Protein AF-A0A9Q1JM29-F1 (afdb_monomer)

Sequence (209 aa):
MKNRPAYMLDADWKYLVNLWSSPEFQREKYGRECSRLDLMLKSCTTTSDNPVNAKNLANNMHAKAAMEKLKNEREQGLNDKTDEQIFQEVLGKDRHGYLRAYGKGKSITDYFRVKPSHLDLAQHVMEIKKRANESIVKAKKDVEEARKEAEQAKFEAEQAKKEVEE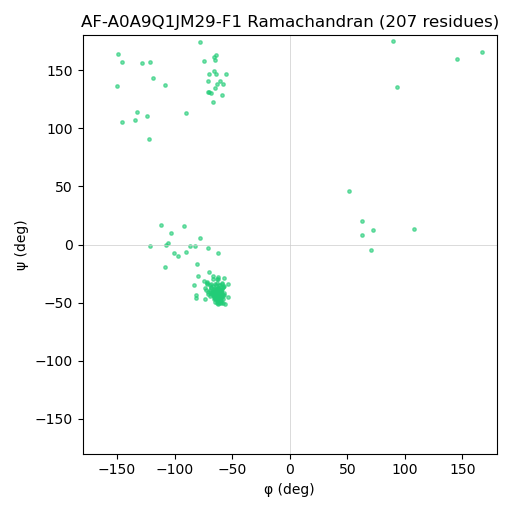ARKEAEITRQEVDAKIKANNKMWEKKMKNMLAEFLRSSTHGDL

Solvent-accessible surface area (backbone atoms only — not comparable to full-atom values): 11933 Å² total; per-residue (Å²): 125,87,90,66,60,90,92,54,56,70,66,46,51,53,50,50,52,41,58,75,72,30,64,66,54,23,30,72,76,67,76,38,72,69,49,77,65,51,53,59,52,52,77,28,31,44,88,83,67,47,64,76,39,62,69,61,41,52,54,48,51,54,42,49,56,54,42,51,49,55,52,51,35,34,77,71,67,76,41,87,73,50,73,68,54,44,48,31,70,66,40,32,62,76,37,42,87,51,103,60,43,52,49,90,71,87,34,64,31,75,73,70,71,67,77,80,33,75,63,56,50,50,50,52,51,52,52,51,52,50,53,51,50,53,51,50,53,50,52,52,50,55,52,54,51,53,49,51,53,53,52,50,53,50,53,52,53,52,50,52,51,52,53,52,52,50,53,49,53,53,52,50,52,54,48,53,54,51,53,50,51,50,53,53,49,52,54,50,49,53,52,51,52,54,49,52,52,53,50,53,56,54,58,64,67,73,72,77,131

Radius of gyration: 49.11 Å; Cα contacts (8 Å, |Δi|>4): 100; chains: 1; bounding box: 93×31×147 Å

Organism: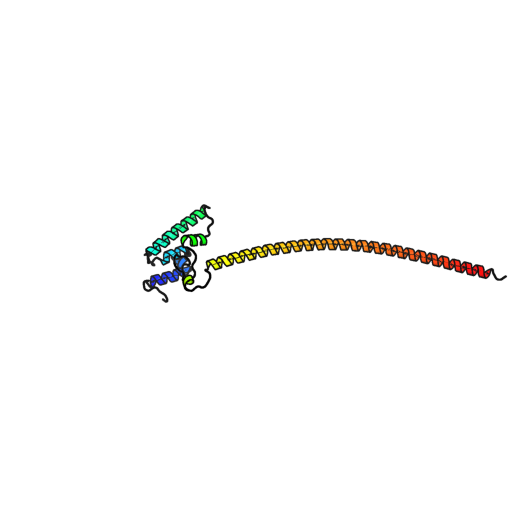 NCBI:txid171969

Mean predicted aligned error: 16.25 Å

Foldseek 3Di:
DPPDDPPDDPQQVVLLCCLLPPQVSCCVVPVGNADLLSNQLSNQAGPVRHGPDPVSNVLSVVLVVQLVVVVVCVVVVVDPDDSVRSQCVSQNDFAPDDPRRGHDDQHVCNVVVDDDGPVSVVVVVVVVVVVVVVVVVVVVVVVVVVVVVVVVVVVVVVVVVVVVVVVVVVVVVVVVVVVVVVVVVVVVVVVVVVVVVVVVVVVVVVPDD

pLDDT: mean 81.46, std 13.19, range [39.12, 95.12]

Secondary structure (DSSP, 8-state):
-TT--TTS-HHHHHHHHHHHH-HHHHHHHHSSPPPHHHHHHHTTB-TTS-BSSHHHHHHHHHHHHHHHHHHHHHHTTS----HHHHHHHHH-SB-TTSSS-B-SS--HHHHH-----HHHHHHHHHHHHHHHHHHHHHHHHHHHHHHHHHHHHHHHHHHHHHHHHHHHHHHHHHHHHHHHHHHHHHHHHHHHHHHHHHHHHHHHTTS--

Structure (mmCIF, N/CA/C/O backbone):
data_AF-A0A9Q1JM29-F1
#
_entry.id   AF-A0A9Q1JM29-F1
#
loop_
_atom_site.group_PDB
_atom_site.id
_atom_site.type_symbol
_atom_site.label_atom_id
_atom_site.label_alt_id
_atom_site.label_comp_id
_atom_site.label_asym_id
_atom_site.label_entity_id
_atom_site.label_seq_id
_atom_site.pdbx_PDB_ins_code
_atom_site.Cartn_x
_atom_site.Cartn_y
_atom_site.Cartn_z
_atom_site.occupancy
_atom_site.B_iso_or_equiv
_atom_site.auth_seq_id
_atom_site.auth_comp_id
_atom_site.auth_asym_id
_atom_site.auth_atom_id
_atom_site.pdbx_PDB_model_num
ATOM 1 N N . MET A 1 1 ? 6.625 -13.343 -41.410 1.00 57.88 1 MET A N 1
ATOM 2 C CA . MET A 1 1 ? 6.187 -12.926 -40.054 1.00 57.88 1 MET A CA 1
ATOM 3 C C . MET A 1 1 ? 5.171 -11.794 -40.165 1.00 57.88 1 MET A C 1
ATOM 5 O O . MET A 1 1 ? 5.327 -10.968 -41.056 1.00 57.88 1 MET A O 1
ATOM 9 N N . LYS A 1 2 ? 4.134 -11.748 -39.315 1.00 62.50 2 LYS A N 1
ATOM 10 C CA . LYS A 1 2 ? 3.170 -10.626 -39.304 1.00 62.50 2 LYS A CA 1
ATOM 11 C C . LYS A 1 2 ? 3.852 -9.353 -38.765 1.00 62.50 2 LYS A C 1
ATOM 13 O O . LYS A 1 2 ? 4.723 -9.458 -37.906 1.00 62.50 2 LYS A O 1
ATOM 18 N N . ASN A 1 3 ? 3.464 -8.177 -39.268 1.00 74.62 3 ASN A N 1
ATOM 19 C CA . ASN A 1 3 ? 3.911 -6.845 -38.813 1.00 74.62 3 ASN A CA 1
ATOM 20 C C . ASN A 1 3 ? 5.416 -6.521 -38.957 1.00 74.62 3 ASN A C 1
ATOM 22 O O . ASN A 1 3 ? 5.909 -5.611 -38.294 1.00 74.62 3 ASN A O 1
ATOM 26 N N . ARG A 1 4 ? 6.153 -7.227 -39.826 1.00 79.88 4 ARG A N 1
ATOM 27 C CA . ARG A 1 4 ? 7.554 -6.894 -40.136 1.00 79.88 4 ARG A CA 1
ATOM 28 C C . ARG A 1 4 ? 7.632 -5.601 -40.967 1.00 79.88 4 ARG A C 1
ATOM 30 O O . ARG A 1 4 ? 6.959 -5.531 -41.997 1.00 79.88 4 ARG A O 1
ATOM 37 N N . PRO A 1 5 ? 8.483 -4.620 -40.611 1.00 75.56 5 PRO A N 1
ATOM 38 C CA . PRO A 1 5 ? 8.738 -3.459 -41.463 1.00 75.56 5 PRO A CA 1
ATOM 39 C C . PRO A 1 5 ? 9.326 -3.851 -42.829 1.00 75.56 5 PRO A C 1
ATOM 41 O O . PRO A 1 5 ? 10.186 -4.725 -42.912 1.00 75.56 5 PRO A O 1
ATOM 44 N N . ALA A 1 6 ? 8.898 -3.182 -43.905 1.00 76.25 6 ALA A N 1
ATOM 45 C CA . ALA A 1 6 ? 9.301 -3.526 -45.276 1.00 76.25 6 ALA A CA 1
ATOM 46 C C . ALA A 1 6 ? 10.813 -3.377 -45.539 1.00 76.25 6 ALA A C 1
ATOM 48 O O . ALA A 1 6 ? 11.370 -4.113 -46.346 1.00 76.25 6 ALA A O 1
ATOM 49 N N . TYR A 1 7 ? 11.475 -2.456 -44.837 1.00 76.50 7 TYR A N 1
ATOM 50 C CA . TYR A 1 7 ? 12.905 -2.156 -44.978 1.00 76.50 7 TYR A CA 1
ATOM 51 C C . TYR A 1 7 ? 13.823 -3.048 -44.123 1.00 76.50 7 TYR A C 1
ATOM 53 O O . TYR A 1 7 ? 15.035 -2.858 -44.137 1.00 76.50 7 TYR A O 1
ATOM 61 N N . MET A 1 8 ? 13.270 -3.977 -43.336 1.00 75.88 8 MET A N 1
ATOM 62 C CA . MET A 1 8 ? 14.035 -4.808 -42.404 1.00 75.88 8 MET A CA 1
ATOM 63 C C . MET A 1 8 ? 14.120 -6.255 -42.895 1.00 75.88 8 MET A C 1
ATOM 65 O O . MET A 1 8 ? 13.122 -6.835 -43.335 1.00 75.88 8 MET A O 1
ATOM 69 N N . LEU A 1 9 ? 15.311 -6.850 -42.784 1.00 83.81 9 LEU A N 1
ATOM 70 C CA . LEU A 1 9 ? 15.534 -8.253 -43.125 1.00 83.81 9 LEU A CA 1
ATOM 71 C C . LEU A 1 9 ? 14.758 -9.174 -42.174 1.00 83.81 9 LEU A C 1
ATOM 73 O O . LEU A 1 9 ? 14.552 -8.864 -41.000 1.00 83.81 9 LEU A O 1
ATOM 77 N N . ASP A 1 10 ? 14.341 -10.340 -42.672 1.00 84.88 10 ASP A N 1
ATOM 78 C CA . ASP A 1 10 ? 13.581 -11.307 -41.866 1.00 84.88 10 ASP A CA 1
ATOM 79 C C . ASP A 1 10 ? 14.385 -11.820 -40.663 1.00 84.88 10 ASP A C 1
ATOM 81 O O . ASP A 1 10 ? 13.840 -11.972 -39.572 1.00 84.88 10 ASP A O 1
ATOM 85 N N . ALA A 1 11 ? 15.693 -12.019 -40.852 1.00 85.12 11 ALA A N 1
ATOM 86 C CA . ALA A 1 11 ? 16.610 -12.452 -39.804 1.00 85.12 11 ALA A CA 1
ATOM 87 C C . ALA A 1 11 ? 16.745 -11.405 -38.685 1.00 85.12 11 ALA A C 1
ATOM 89 O O . ALA A 1 11 ? 16.623 -11.757 -37.512 1.00 85.12 11 ALA A O 1
ATOM 90 N N . ASP A 1 12 ? 16.911 -10.126 -39.042 1.00 82.38 12 ASP A N 1
ATOM 91 C CA . ASP A 1 12 ? 16.966 -9.017 -38.081 1.00 82.38 12 ASP A CA 1
ATOM 92 C C . ASP A 1 12 ? 15.650 -8.884 -37.311 1.00 82.38 12 ASP A C 1
ATOM 94 O O . ASP A 1 12 ? 15.640 -8.744 -36.088 1.00 82.38 12 ASP A O 1
ATOM 98 N N . TRP A 1 13 ? 14.517 -8.991 -38.008 1.00 83.06 13 TRP A N 1
ATOM 99 C CA . TRP A 1 13 ? 13.210 -8.919 -37.365 1.00 83.06 13 TRP A CA 1
ATOM 100 C C . TRP A 1 13 ? 12.971 -10.087 -36.404 1.00 83.06 13 TRP A C 1
ATOM 102 O O . TRP A 1 13 ? 12.538 -9.875 -35.272 1.00 83.06 13 TRP A O 1
ATOM 112 N N . LYS A 1 14 ? 13.307 -11.315 -36.815 1.00 86.56 14 LYS A N 1
ATOM 113 C CA . LYS A 1 14 ? 13.231 -12.509 -35.961 1.00 86.56 14 LYS A CA 1
ATOM 114 C C . LYS A 1 14 ? 14.124 -12.375 -34.730 1.00 86.56 14 LYS A C 1
ATOM 116 O O . LYS A 1 14 ? 13.698 -12.725 -33.631 1.00 86.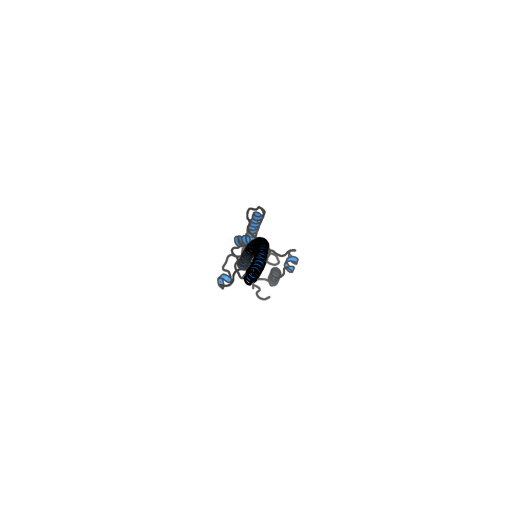56 14 LYS A O 1
ATOM 121 N N . TYR A 1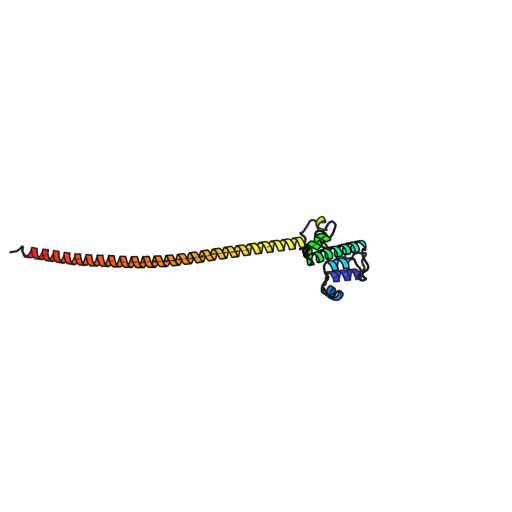 15 ? 15.332 -11.843 -34.908 1.00 86.44 15 TYR A N 1
ATOM 122 C CA . TYR A 1 15 ? 16.253 -11.572 -33.812 1.00 86.44 15 TYR A CA 1
ATOM 123 C C . TYR A 1 15 ? 15.648 -10.597 -32.799 1.00 86.44 15 TYR A C 1
ATOM 125 O O . TYR A 1 15 ? 15.637 -10.894 -31.608 1.00 86.44 15 TYR A O 1
ATOM 133 N N . LEU A 1 16 ? 15.094 -9.469 -33.257 1.00 83.12 16 LEU A N 1
ATOM 134 C CA . LEU A 1 16 ? 14.486 -8.471 -32.374 1.00 83.12 16 LEU A CA 1
ATOM 135 C C . LEU A 1 16 ? 13.254 -9.007 -31.642 1.00 83.12 16 LEU A C 1
ATOM 137 O O . LEU A 1 16 ? 13.112 -8.773 -30.445 1.00 83.12 16 LEU A O 1
ATOM 141 N N . VAL A 1 17 ? 12.395 -9.766 -32.325 1.00 82.81 17 VAL A N 1
ATOM 142 C CA . VAL A 1 17 ? 11.225 -10.395 -31.693 1.00 82.81 17 VAL A CA 1
ATOM 143 C C . VAL A 1 17 ? 11.655 -11.351 -30.579 1.00 82.81 17 VAL A C 1
ATOM 145 O O . VAL A 1 17 ? 11.104 -11.279 -29.479 1.00 82.81 17 VAL A O 1
ATOM 148 N N . ASN A 1 18 ? 12.664 -12.191 -30.824 1.00 86.12 18 ASN A N 1
ATOM 149 C CA . ASN A 1 18 ? 13.207 -13.089 -29.804 1.00 86.12 18 ASN A CA 1
ATOM 150 C C . ASN A 1 18 ? 13.849 -12.309 -28.651 1.00 86.12 18 ASN A C 1
ATOM 152 O O . ASN A 1 18 ? 13.595 -12.616 -27.489 1.00 86.12 18 ASN A O 1
ATOM 156 N N . LEU A 1 19 ? 14.617 -11.263 -28.971 1.00 84.44 19 LEU A N 1
ATOM 157 C CA . LEU A 1 19 ? 15.255 -10.391 -27.991 1.00 84.44 19 LEU A CA 1
ATOM 158 C C . LEU A 1 19 ? 14.236 -9.715 -27.067 1.00 84.44 19 LEU A C 1
ATOM 160 O O . LEU A 1 19 ? 14.484 -9.600 -25.873 1.00 84.44 19 LEU A O 1
ATOM 164 N N . TRP A 1 20 ? 13.095 -9.272 -27.594 1.00 81.69 20 TRP A N 1
ATOM 165 C CA . TRP A 1 20 ? 12.056 -8.611 -26.801 1.00 81.69 20 TRP A CA 1
ATOM 166 C C . TRP A 1 20 ? 11.164 -9.576 -26.019 1.00 81.69 20 TRP A C 1
ATOM 168 O O . TRP A 1 20 ? 10.607 -9.173 -25.003 1.00 81.69 20 TRP A O 1
ATOM 178 N N . SER A 1 21 ? 11.006 -10.814 -26.493 1.00 81.75 21 SER A N 1
ATOM 179 C CA . SER A 1 21 ? 9.966 -11.724 -25.987 1.00 81.75 21 SER A CA 1
ATOM 180 C C . SER A 1 21 ? 10.497 -12.874 -25.132 1.00 81.75 21 SER A C 1
ATOM 182 O O . SER A 1 21 ? 9.712 -13.471 -24.404 1.00 81.75 21 SER A O 1
ATOM 184 N N . SER A 1 22 ? 11.790 -13.210 -25.214 1.00 86.00 22 SER A N 1
ATOM 185 C CA . SER A 1 22 ? 12.369 -14.351 -24.495 1.00 86.00 22 SER A CA 1
ATOM 186 C C . SER A 1 22 ? 13.544 -13.930 -23.606 1.00 86.00 22 SER A C 1
ATOM 188 O O . SER A 1 22 ? 14.628 -13.616 -24.110 1.00 86.00 22 SER A O 1
ATOM 190 N N . PRO A 1 23 ? 13.369 -13.976 -22.274 1.00 84.31 23 PRO A N 1
ATOM 191 C CA . PRO A 1 23 ? 14.467 -13.846 -21.320 1.00 84.31 23 PRO A CA 1
ATOM 192 C C . PRO A 1 23 ? 15.550 -14.921 -21.504 1.00 84.31 23 PRO A C 1
ATOM 194 O O . PRO A 1 23 ? 16.733 -14.651 -21.315 1.00 84.31 23 PRO A O 1
ATOM 197 N N . GLU A 1 24 ? 15.178 -16.134 -21.920 1.00 88.06 24 GLU A N 1
ATOM 198 C CA . GLU A 1 24 ? 16.109 -17.237 -22.201 1.00 88.06 24 GLU A CA 1
ATOM 199 C C . GLU A 1 24 ? 17.048 -16.867 -23.345 1.00 88.06 24 GLU A C 1
ATOM 201 O O . GLU A 1 24 ? 18.259 -17.025 -23.220 1.00 88.06 24 GLU A O 1
ATOM 206 N N . PHE A 1 25 ? 16.498 -16.303 -24.423 1.00 86.69 25 PHE A N 1
ATOM 207 C CA . PHE A 1 25 ? 17.279 -15.827 -25.560 1.00 86.69 25 PHE A CA 1
ATOM 208 C C . PHE A 1 25 ? 18.237 -14.697 -25.160 1.00 86.69 25 PHE A C 1
ATOM 210 O O . PHE A 1 25 ? 19.384 -14.668 -25.605 1.00 86.69 25 PHE A O 1
ATOM 217 N N . GLN A 1 26 ? 17.803 -13.782 -24.287 1.00 87.06 26 GLN A N 1
ATOM 218 C CA . GLN A 1 26 ? 18.677 -12.734 -23.751 1.00 87.06 26 GLN A CA 1
ATOM 219 C C . GLN A 1 26 ? 19.839 -13.331 -22.946 1.00 87.06 26 GLN A C 1
ATOM 221 O O . GLN A 1 26 ? 20.994 -12.981 -23.189 1.00 87.06 26 GLN A O 1
ATOM 226 N N . ARG A 1 27 ? 19.551 -14.276 -22.041 1.00 88.62 27 ARG A N 1
ATOM 227 C CA . ARG A 1 27 ? 20.571 -14.956 -21.229 1.00 88.62 27 ARG A CA 1
ATOM 228 C C . ARG A 1 27 ? 21.535 -15.779 -22.084 1.00 88.62 27 ARG A C 1
ATOM 230 O O . ARG A 1 27 ? 22.729 -15.743 -21.821 1.00 88.62 27 ARG A O 1
ATOM 237 N N . GLU A 1 28 ? 21.056 -16.449 -23.131 1.00 89.88 28 GLU A N 1
ATOM 238 C CA . GLU A 1 28 ? 21.905 -17.191 -24.074 1.00 89.88 28 GLU A CA 1
ATOM 239 C C . GLU A 1 28 ? 22.887 -16.265 -24.808 1.00 89.88 28 GLU A C 1
ATOM 241 O O . GLU A 1 28 ? 24.062 -16.595 -24.957 1.00 89.88 28 GLU A O 1
ATOM 246 N N . LYS A 1 29 ? 22.423 -15.096 -25.270 1.00 84.88 29 LYS A N 1
ATOM 247 C CA . LYS A 1 29 ? 23.247 -14.177 -26.070 1.00 84.88 29 LYS A CA 1
ATOM 248 C C . LYS A 1 29 ? 24.153 -13.271 -25.248 1.00 84.88 29 LYS A C 1
ATOM 250 O O . LYS A 1 29 ? 25.245 -12.949 -25.705 1.00 84.88 29 LYS A O 1
ATOM 255 N N . TYR A 1 30 ? 23.705 -12.841 -24.072 1.00 83.50 30 TYR A N 1
ATOM 256 C CA . TYR A 1 30 ? 24.375 -11.803 -23.284 1.00 83.50 30 TYR A CA 1
ATOM 257 C C . TYR A 1 30 ? 24.790 -12.265 -21.883 1.00 83.50 30 TYR A C 1
ATOM 259 O O . TYR A 1 30 ? 25.341 -11.470 -21.125 1.00 83.50 30 TYR A O 1
ATOM 267 N N . GLY A 1 31 ? 24.496 -13.510 -21.498 1.00 85.81 31 GLY A N 1
ATOM 268 C CA . GLY A 1 31 ? 24.777 -14.048 -20.160 1.00 85.81 31 GLY A CA 1
ATOM 269 C C . GLY A 1 31 ? 23.894 -13.474 -19.045 1.00 85.81 31 GLY A C 1
ATOM 270 O O . GLY A 1 31 ? 23.978 -13.914 -17.903 1.00 85.81 31 GLY A O 1
ATOM 271 N N . ARG A 1 32 ? 23.036 -12.499 -19.360 1.00 88.00 32 ARG A N 1
ATOM 272 C CA . ARG A 1 32 ? 22.106 -11.842 -18.437 1.00 88.00 32 ARG A CA 1
ATOM 273 C C . ARG A 1 32 ? 20.853 -11.389 -19.171 1.00 88.00 32 ARG A C 1
ATOM 275 O O . ARG A 1 32 ? 20.856 -11.262 -20.394 1.00 88.00 32 ARG A O 1
ATOM 282 N N . GLU A 1 33 ? 19.807 -11.084 -18.416 1.00 83.00 33 GLU A N 1
ATOM 283 C CA . GLU A 1 33 ? 18.656 -10.372 -18.965 1.00 83.00 33 GLU A CA 1
ATOM 284 C C . GLU A 1 33 ? 19.066 -8.960 -19.389 1.00 83.00 33 GLU A C 1
ATOM 286 O O . GLU A 1 33 ? 19.804 -8.257 -18.689 1.00 83.00 33 GLU A O 1
ATOM 291 N N . CYS A 1 34 ? 18.622 -8.559 -20.577 1.00 80.44 34 CYS A N 1
ATOM 292 C CA . CYS A 1 34 ? 18.928 -7.249 -21.122 1.00 80.44 34 CYS A CA 1
ATOM 293 C C . CYS A 1 34 ? 18.178 -6.184 -20.327 1.00 80.44 34 CYS A C 1
ATOM 295 O O . CYS A 1 34 ? 16.960 -6.254 -20.156 1.00 80.44 34 CYS A O 1
ATOM 297 N N . SER A 1 35 ? 18.890 -5.141 -19.904 1.00 79.25 35 SER A N 1
ATOM 298 C CA . SER A 1 35 ? 18.227 -3.980 -19.325 1.00 79.25 35 SER A CA 1
ATOM 299 C C . SER A 1 35 ? 17.374 -3.268 -20.378 1.00 79.25 35 SER A C 1
ATOM 301 O O . SER A 1 35 ? 17.593 -3.378 -21.589 1.00 79.25 35 SER A O 1
ATOM 303 N N . ARG A 1 36 ? 16.430 -2.445 -19.920 1.00 75.12 36 ARG A N 1
ATOM 304 C CA . ARG A 1 36 ? 15.616 -1.598 -20.802 1.00 75.12 36 ARG A CA 1
ATOM 305 C C . ARG A 1 36 ? 16.465 -0.723 -21.736 1.00 75.12 36 ARG A C 1
ATOM 307 O O . ARG A 1 36 ? 16.078 -0.486 -22.880 1.00 75.12 36 ARG A O 1
ATOM 314 N N . LEU A 1 37 ? 17.627 -0.271 -21.264 1.00 77.50 37 LEU A N 1
ATOM 315 C CA . LEU A 1 37 ? 18.585 0.506 -22.049 1.00 77.50 37 LEU A CA 1
ATOM 316 C C . LEU A 1 37 ? 19.285 -0.351 -23.115 1.00 77.50 37 LEU A C 1
ATOM 318 O O . LEU A 1 37 ? 19.439 0.091 -24.254 1.00 77.50 37 LEU A O 1
ATOM 322 N N . ASP A 1 38 ? 19.653 -1.587 -22.770 1.00 81.12 38 ASP A N 1
ATOM 323 C CA . ASP A 1 38 ? 20.275 -2.532 -23.705 1.00 81.12 38 ASP A CA 1
ATOM 324 C C . ASP A 1 38 ? 19.323 -2.843 -24.865 1.00 81.12 38 ASP A C 1
ATOM 326 O O . ASP A 1 38 ? 19.699 -2.755 -26.037 1.00 81.12 38 ASP A O 1
ATOM 330 N N . LEU A 1 39 ? 18.048 -3.095 -24.548 1.00 81.38 39 LEU A N 1
ATOM 331 C CA . LEU A 1 39 ? 17.001 -3.290 -25.550 1.00 81.38 39 LEU A CA 1
ATOM 332 C C . LEU A 1 39 ? 16.836 -2.045 -26.434 1.00 81.38 39 LEU A C 1
ATOM 334 O O . LEU A 1 39 ? 16.702 -2.168 -27.656 1.00 81.38 39 LEU A O 1
ATOM 338 N N . MET A 1 40 ? 16.894 -0.846 -25.841 1.00 78.25 40 MET A N 1
ATOM 339 C CA . MET A 1 40 ? 16.795 0.427 -26.559 1.00 78.25 40 MET A CA 1
ATOM 340 C C . MET A 1 40 ? 17.924 0.602 -27.589 1.00 78.25 40 MET A C 1
ATOM 342 O O . MET A 1 40 ? 17.690 1.034 -28.721 1.00 78.25 40 MET A O 1
ATOM 346 N N . LEU A 1 41 ? 19.151 0.241 -27.241 1.00 79.62 41 LEU A N 1
ATOM 347 C CA . LEU A 1 41 ? 20.281 0.361 -28.161 1.00 79.62 41 LEU A CA 1
ATOM 348 C C . LEU A 1 41 ? 20.215 -0.706 -29.249 1.00 79.62 41 LEU A C 1
ATOM 350 O O . LEU A 1 41 ? 20.295 -0.372 -30.433 1.00 79.62 41 LEU A O 1
ATOM 354 N N . LYS A 1 42 ? 19.962 -1.962 -28.864 1.00 79.69 42 LYS A N 1
ATOM 355 C CA . LYS A 1 42 ? 19.996 -3.089 -29.799 1.00 79.69 42 LYS A CA 1
ATOM 356 C C . LYS A 1 42 ? 18.890 -3.031 -30.845 1.00 79.69 42 LYS A C 1
ATOM 358 O O . LYS A 1 42 ? 19.116 -3.431 -31.974 1.00 79.69 42 LYS A O 1
ATOM 363 N N . SER A 1 43 ? 17.723 -2.449 -30.544 1.00 76.12 43 SER A N 1
ATOM 364 C CA . SER A 1 43 ? 16.705 -2.262 -31.598 1.00 76.12 43 SER A CA 1
ATOM 365 C C . SER A 1 43 ? 16.961 -1.088 -32.554 1.00 76.12 43 SER A C 1
ATOM 367 O O . SER A 1 43 ? 16.133 -0.809 -33.417 1.00 76.12 43 SER A O 1
ATOM 369 N N . CYS A 1 44 ? 18.107 -0.409 -32.436 1.00 74.75 44 CYS A N 1
ATOM 370 C CA . CYS A 1 44 ? 18.608 0.521 -33.452 1.00 74.75 44 CYS A CA 1
ATOM 371 C C . CYS A 1 44 ? 19.794 -0.038 -34.255 1.00 74.75 44 CYS A C 1
ATOM 373 O O . CYS A 1 44 ? 20.291 0.661 -35.143 1.00 74.75 44 CYS A O 1
ATOM 375 N N . THR A 1 45 ? 20.220 -1.273 -33.982 1.00 78.56 45 THR A N 1
ATOM 376 C CA . THR A 1 45 ? 21.274 -1.973 -34.721 1.00 78.56 45 THR A CA 1
ATOM 377 C C . THR A 1 45 ? 20.755 -3.282 -35.323 1.00 78.56 45 THR A C 1
ATOM 379 O O . THR A 1 45 ? 19.728 -3.821 -34.915 1.00 78.56 45 THR A O 1
ATOM 382 N N . THR A 1 46 ? 21.433 -3.750 -36.365 1.00 78.12 46 THR A N 1
ATOM 383 C CA . THR A 1 46 ? 21.192 -5.057 -37.002 1.00 78.12 46 THR A CA 1
ATOM 384 C C . THR A 1 46 ? 21.807 -6.185 -36.170 1.00 78.12 46 THR A C 1
ATOM 386 O O . THR A 1 46 ? 22.536 -5.935 -35.201 1.00 78.12 46 THR A O 1
ATOM 389 N N . THR A 1 47 ? 21.579 -7.445 -36.555 1.00 76.75 47 THR A N 1
ATOM 390 C CA . THR A 1 47 ? 22.277 -8.588 -35.942 1.00 76.75 47 THR A CA 1
ATOM 391 C C . THR A 1 47 ? 23.797 -8.474 -36.048 1.00 76.75 47 THR A C 1
ATOM 393 O O . THR A 1 47 ? 24.493 -8.952 -35.160 1.00 76.75 47 THR A O 1
ATOM 396 N N . SER A 1 48 ? 24.295 -7.795 -37.086 1.00 75.06 48 SER A N 1
ATOM 397 C CA . SER A 1 48 ? 25.721 -7.533 -37.328 1.00 75.06 48 SER A CA 1
ATOM 398 C C . SER A 1 48 ? 26.211 -6.210 -36.722 1.00 75.06 48 SER A C 1
ATOM 400 O O . SER A 1 48 ? 27.238 -5.690 -37.141 1.00 75.06 48 SER A O 1
ATOM 402 N N . ASP A 1 49 ? 25.446 -5.620 -35.798 1.00 77.56 49 ASP A N 1
ATOM 403 C CA . ASP A 1 49 ? 25.741 -4.361 -35.094 1.00 77.56 49 ASP A CA 1
ATOM 404 C C . ASP A 1 49 ? 25.850 -3.094 -35.954 1.00 77.56 49 ASP A C 1
ATOM 406 O O . ASP A 1 49 ? 26.113 -2.004 -35.445 1.00 77.56 49 ASP A O 1
ATOM 410 N N . ASN A 1 50 ? 25.505 -3.181 -37.238 1.00 78.81 50 ASN A N 1
ATOM 411 C CA . ASN A 1 50 ? 25.391 -2.001 -38.089 1.00 78.81 50 ASN A CA 1
ATOM 412 C C . ASN A 1 50 ? 24.162 -1.158 -37.702 1.00 78.81 50 ASN A C 1
ATOM 414 O O . ASN A 1 50 ? 23.099 -1.732 -37.436 1.00 78.81 50 ASN A O 1
ATOM 418 N N . PRO A 1 51 ? 24.256 0.185 -37.704 1.00 77.44 51 PRO A N 1
ATOM 419 C CA . PRO A 1 51 ? 23.138 1.066 -37.385 1.00 77.44 51 PRO A CA 1
ATOM 420 C C . PRO A 1 51 ? 22.029 0.970 -38.438 1.00 77.44 51 PRO A C 1
ATOM 422 O O . PRO A 1 51 ? 22.241 1.289 -39.603 1.00 77.44 51 PRO A O 1
ATOM 425 N N . VAL A 1 52 ? 20.812 0.628 -38.011 1.00 71.06 52 VAL A N 1
ATOM 426 C CA . VAL A 1 52 ? 19.613 0.687 -38.873 1.00 71.06 52 VAL A CA 1
ATOM 427 C C . VAL A 1 52 ? 19.205 2.146 -39.118 1.00 71.06 52 VAL A C 1
ATOM 429 O O . VAL A 1 52 ? 18.703 2.499 -40.180 1.00 71.06 52 VAL A O 1
ATOM 432 N N . ASN A 1 53 ? 19.436 3.018 -38.130 1.00 75.31 53 ASN A N 1
ATOM 433 C CA . ASN A 1 53 ? 19.256 4.463 -38.244 1.00 75.31 53 ASN A CA 1
ATOM 434 C C . ASN A 1 53 ? 20.323 5.178 -37.405 1.00 75.31 53 ASN A C 1
ATOM 436 O O . ASN A 1 53 ? 20.228 5.221 -36.176 1.00 75.31 53 ASN A O 1
ATOM 440 N N . ALA A 1 54 ? 21.326 5.751 -38.073 1.00 77.81 54 ALA A N 1
ATOM 441 C CA . ALA A 1 54 ? 22.473 6.383 -37.421 1.00 77.81 54 ALA A CA 1
ATOM 442 C C . ALA A 1 54 ? 22.076 7.543 -36.490 1.00 77.81 54 ALA A C 1
ATOM 444 O O . ALA A 1 54 ? 22.610 7.664 -35.390 1.00 77.81 54 ALA A O 1
ATOM 445 N N . LYS A 1 55 ? 21.086 8.356 -36.884 1.00 79.25 55 LYS A N 1
ATOM 446 C CA . LYS A 1 55 ? 20.597 9.484 -36.076 1.00 79.25 55 LYS A CA 1
ATOM 447 C C . LYS A 1 55 ? 19.933 9.006 -34.784 1.00 79.25 55 LYS A C 1
ATOM 449 O O . LYS A 1 55 ? 20.202 9.542 -33.713 1.00 79.25 55 LYS A O 1
ATOM 454 N N . ASN A 1 56 ? 19.087 7.980 -34.872 1.00 75.19 56 ASN A N 1
ATOM 455 C CA . ASN A 1 56 ? 18.430 7.407 -33.697 1.00 75.19 56 ASN A CA 1
ATOM 456 C C . ASN A 1 56 ? 19.423 6.682 -32.786 1.00 75.19 56 ASN A C 1
ATOM 458 O O . ASN A 1 56 ? 19.305 6.784 -31.567 1.00 75.19 56 ASN A O 1
ATOM 462 N N . LEU A 1 57 ? 20.413 5.991 -33.359 1.00 81.25 57 LEU A N 1
ATOM 463 C CA . LEU A 1 57 ? 21.469 5.358 -32.577 1.00 81.25 57 LEU A CA 1
ATOM 464 C C . LEU A 1 57 ? 22.287 6.403 -31.808 1.00 81.25 57 LEU A C 1
A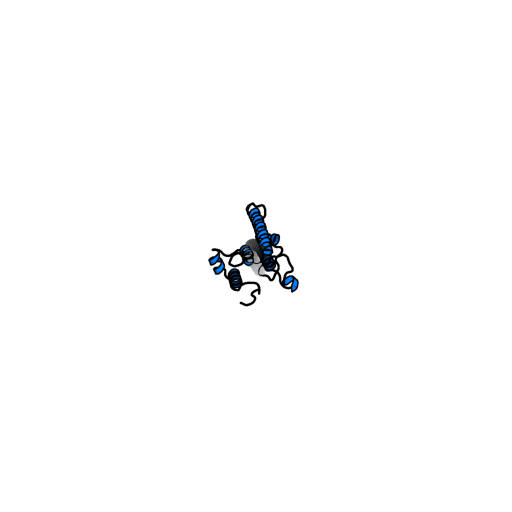TOM 466 O O . LEU A 1 57 ? 22.470 6.245 -30.605 1.00 81.25 57 LEU A O 1
ATOM 470 N N . ALA A 1 58 ? 22.700 7.493 -32.462 1.00 83.81 58 ALA A N 1
ATOM 471 C CA . ALA A 1 58 ? 23.414 8.592 -31.812 1.00 83.81 58 ALA A CA 1
ATOM 472 C C . ALA A 1 58 ? 22.593 9.205 -30.663 1.00 83.81 58 ALA A C 1
ATOM 474 O O . ALA A 1 58 ? 23.093 9.340 -29.548 1.00 83.81 58 ALA A O 1
ATOM 475 N N . ASN A 1 59 ? 21.303 9.482 -30.887 1.00 82.56 59 ASN A N 1
ATOM 476 C CA . ASN A 1 59 ? 20.408 9.981 -29.837 1.00 82.56 59 ASN A CA 1
ATOM 477 C C . ASN A 1 59 ? 20.309 9.016 -28.642 1.00 82.56 59 ASN A C 1
ATOM 479 O O . ASN A 1 59 ? 20.348 9.453 -27.492 1.00 82.56 59 ASN A O 1
ATOM 483 N N . ASN A 1 60 ? 20.212 7.707 -28.896 1.00 82.69 60 ASN A N 1
ATOM 484 C CA . ASN A 1 60 ? 20.153 6.702 -27.833 1.00 82.69 60 ASN A CA 1
ATOM 485 C C . ASN A 1 60 ? 21.485 6.572 -27.081 1.00 82.69 60 ASN A C 1
ATOM 487 O O . ASN A 1 60 ? 21.470 6.358 -25.872 1.00 82.69 60 ASN A O 1
ATOM 491 N N . MET A 1 61 ? 22.622 6.728 -27.766 1.00 85.62 61 MET A N 1
ATOM 492 C CA . MET A 1 61 ? 23.946 6.754 -27.136 1.00 85.62 61 MET A CA 1
ATOM 493 C C . MET A 1 61 ? 24.105 7.975 -26.222 1.00 85.62 61 MET A C 1
ATOM 495 O O . MET A 1 61 ? 24.543 7.829 -25.082 1.00 85.62 61 MET A O 1
ATOM 499 N N . HIS A 1 62 ? 23.670 9.160 -26.665 1.00 86.50 62 HIS A N 1
ATOM 500 C CA . HIS A 1 62 ? 23.639 10.353 -25.812 1.00 86.50 62 HIS A CA 1
ATOM 501 C C . HIS A 1 62 ? 22.734 10.161 -24.589 1.00 86.50 62 HIS A C 1
ATOM 503 O O . HIS A 1 62 ? 23.114 10.532 -23.480 1.00 86.50 62 HIS A O 1
ATOM 509 N N . ALA A 1 63 ? 21.565 9.539 -24.769 1.00 85.69 63 ALA A N 1
ATOM 510 C CA . ALA A 1 63 ? 20.677 9.214 -23.659 1.00 85.69 63 ALA A CA 1
ATOM 511 C C . ALA A 1 63 ? 21.320 8.223 -22.673 1.00 85.69 63 ALA A C 1
ATOM 513 O O . ALA A 1 63 ? 21.245 8.434 -21.466 1.00 85.69 63 ALA A O 1
ATOM 514 N N . LYS A 1 64 ? 22.002 7.178 -23.162 1.00 87.00 64 LYS A N 1
ATOM 515 C CA . LYS A 1 64 ? 22.754 6.242 -22.313 1.00 87.00 64 LYS A CA 1
ATOM 516 C C . LYS A 1 64 ? 23.790 6.972 -21.459 1.00 87.00 64 LYS A C 1
ATOM 518 O O . LYS A 1 64 ? 23.771 6.812 -20.243 1.00 87.00 64 LYS A O 1
ATOM 523 N N . ALA A 1 65 ? 24.620 7.811 -22.075 1.00 89.25 65 ALA A N 1
ATOM 524 C CA . ALA A 1 65 ? 25.649 8.560 -21.359 1.00 89.25 65 ALA A CA 1
ATOM 525 C C . ALA A 1 65 ? 25.052 9.487 -20.282 1.00 89.25 65 ALA A C 1
ATOM 527 O O . ALA A 1 65 ? 25.566 9.559 -19.168 1.00 89.25 65 ALA A O 1
ATOM 528 N N . ALA A 1 66 ? 23.935 10.161 -20.580 1.00 90.00 66 ALA A N 1
ATOM 529 C CA . ALA A 1 66 ? 23.243 11.007 -19.609 1.00 90.00 66 ALA A CA 1
ATOM 530 C C . ALA A 1 66 ? 22.671 10.205 -18.424 1.00 90.00 66 ALA A C 1
ATOM 532 O O . ALA A 1 66 ? 22.774 10.645 -17.281 1.00 90.00 66 ALA A O 1
ATOM 533 N N . MET A 1 67 ? 22.108 9.017 -18.674 1.00 89.06 67 MET A N 1
ATOM 534 C CA . MET A 1 67 ? 21.619 8.146 -17.599 1.00 89.06 67 MET A CA 1
ATOM 535 C C . MET A 1 67 ? 22.754 7.585 -16.746 1.00 89.06 67 MET A C 1
ATOM 537 O O . MET A 1 67 ? 22.622 7.552 -15.528 1.00 89.06 67 MET A O 1
ATOM 541 N N . GLU A 1 68 ? 23.859 7.153 -17.359 1.00 90.19 68 GLU A N 1
ATOM 542 C CA . GLU A 1 68 ? 25.043 6.672 -16.632 1.00 90.19 68 GLU A CA 1
ATOM 543 C C . GLU A 1 68 ? 25.619 7.771 -15.738 1.00 90.19 68 GLU A C 1
ATOM 545 O O . GLU A 1 68 ? 25.918 7.515 -14.575 1.00 90.19 68 GLU A O 1
ATOM 550 N N . LYS A 1 69 ? 25.668 9.017 -16.226 1.00 92.19 69 LYS A N 1
ATOM 551 C CA . LYS A 1 69 ? 26.067 10.169 -15.412 1.00 92.19 69 LYS A CA 1
ATOM 552 C C . LYS A 1 69 ? 25.177 10.331 -14.173 1.00 92.19 69 LYS A C 1
ATOM 554 O O . LYS A 1 69 ? 25.698 10.421 -13.066 1.00 92.19 69 LYS A O 1
ATOM 559 N N . LEU A 1 70 ? 23.854 10.320 -14.345 1.00 90.56 70 LEU A N 1
ATOM 560 C CA . LEU A 1 70 ? 22.906 10.444 -13.231 1.00 90.56 70 LEU A CA 1
ATOM 561 C C . LEU A 1 70 ? 22.997 9.258 -12.256 1.00 90.56 70 LEU A C 1
ATOM 563 O O . LEU A 1 70 ? 22.866 9.445 -11.048 1.00 90.56 70 LEU A O 1
ATOM 567 N N . LYS A 1 71 ? 23.267 8.043 -12.751 1.00 89.25 71 LYS A N 1
ATOM 568 C CA . LYS A 1 71 ? 23.502 6.867 -11.899 1.00 89.25 71 LYS A CA 1
ATOM 569 C C . LYS A 1 71 ? 24.790 6.997 -11.083 1.00 89.25 71 LYS A C 1
ATOM 571 O O . LYS A 1 71 ? 24.762 6.717 -9.891 1.00 89.25 71 LYS A O 1
ATOM 576 N N . ASN A 1 72 ? 25.869 7.497 -11.679 1.00 90.56 72 ASN A N 1
ATOM 577 C CA . ASN A 1 72 ? 27.129 7.739 -10.970 1.00 90.56 72 ASN A CA 1
ATOM 578 C C . ASN A 1 72 ? 26.980 8.845 -9.912 1.00 90.56 72 ASN A C 1
ATOM 580 O O . ASN A 1 72 ? 27.482 8.711 -8.801 1.00 90.56 72 ASN A O 1
ATOM 584 N N . GLU A 1 73 ? 26.251 9.921 -10.223 1.00 91.38 73 GLU A N 1
ATOM 585 C CA . GLU A 1 73 ? 25.918 10.972 -9.252 1.00 91.38 73 GLU A CA 1
ATOM 586 C C . GLU A 1 73 ? 25.101 10.410 -8.071 1.00 91.38 73 GLU A C 1
ATOM 588 O O . GLU A 1 73 ? 25.313 10.819 -6.931 1.00 91.38 73 GLU A O 1
ATOM 593 N N . ARG A 1 74 ? 24.224 9.424 -8.310 1.00 89.62 74 ARG A N 1
ATOM 594 C CA . ARG A 1 74 ? 23.490 8.728 -7.242 1.00 89.62 74 ARG A CA 1
ATOM 595 C C . ARG A 1 74 ? 24.413 7.921 -6.339 1.00 89.62 74 ARG A C 1
ATOM 597 O O . ARG A 1 74 ? 24.275 7.970 -5.122 1.00 89.62 74 ARG A O 1
ATOM 604 N N . GLU A 1 75 ? 25.359 7.189 -6.922 1.00 87.69 75 GLU A N 1
ATOM 605 C CA . GLU A 1 75 ? 26.360 6.420 -6.166 1.00 87.69 75 GLU A CA 1
ATOM 606 C C . GLU A 1 75 ? 27.262 7.326 -5.313 1.00 87.69 75 GLU A C 1
ATOM 608 O O . GLU A 1 75 ? 27.689 6.935 -4.231 1.00 87.69 75 GLU A O 1
ATOM 613 N N . GLN A 1 76 ? 27.486 8.563 -5.760 1.00 89.88 76 GLN A N 1
ATOM 614 C CA . GLN A 1 76 ? 28.203 9.604 -5.017 1.00 89.88 76 GLN A CA 1
ATOM 615 C C . GLN A 1 76 ? 27.323 10.345 -3.989 1.00 89.88 76 GLN A C 1
ATOM 617 O O . GLN A 1 76 ? 27.812 11.243 -3.306 1.00 89.88 76 GLN A O 1
ATOM 622 N N . GLY A 1 77 ? 26.033 10.006 -3.880 1.00 87.81 77 GLY A N 1
ATOM 623 C CA . GLY A 1 77 ? 25.081 10.661 -2.977 1.00 87.81 77 GLY A CA 1
ATOM 624 C C . GLY A 1 77 ? 24.657 12.072 -3.405 1.00 87.81 77 GLY A C 1
ATOM 625 O O . GLY A 1 77 ? 24.048 12.789 -2.616 1.00 87.81 77 GLY A O 1
ATOM 626 N N . LEU A 1 78 ? 24.964 12.485 -4.640 1.00 86.19 78 LEU A N 1
ATOM 627 C CA . LEU A 1 78 ? 24.613 13.800 -5.199 1.00 86.19 78 LEU A CA 1
ATOM 628 C C . LEU A 1 78 ? 23.165 13.862 -5.703 1.00 86.19 78 LEU A C 1
ATOM 630 O O . LEU A 1 78 ? 22.635 14.951 -5.921 1.00 86.19 78 LEU A O 1
ATOM 634 N N . ASN A 1 79 ? 22.521 12.710 -5.906 1.00 86.19 79 ASN A N 1
ATOM 635 C CA . ASN A 1 79 ? 21.091 12.628 -6.173 1.00 86.19 79 ASN A CA 1
ATOM 636 C C . ASN A 1 79 ? 20.475 11.362 -5.558 1.00 86.19 79 ASN A C 1
ATOM 638 O O . ASN A 1 79 ? 21.158 10.369 -5.325 1.00 86.19 79 ASN A O 1
ATOM 642 N N . ASP A 1 80 ? 19.169 11.402 -5.318 1.00 87.12 80 ASP A N 1
ATOM 643 C CA . ASP A 1 80 ? 18.342 10.321 -4.771 1.00 87.12 80 ASP A CA 1
ATOM 644 C C . ASP A 1 80 ? 17.345 9.778 -5.811 1.00 87.12 80 ASP A C 1
ATOM 646 O O . ASP A 1 80 ? 16.373 9.094 -5.481 1.00 87.12 80 ASP A O 1
ATOM 650 N N . LYS A 1 81 ? 17.582 10.080 -7.095 1.00 86.75 81 LYS A N 1
ATOM 651 C CA . LYS A 1 81 ? 16.648 9.755 -8.171 1.00 86.75 81 LYS A CA 1
ATOM 652 C C . LYS A 1 81 ? 16.582 8.242 -8.384 1.00 86.75 81 LYS A C 1
ATOM 654 O O . LYS A 1 81 ? 17.584 7.542 -8.571 1.00 86.75 81 LYS A O 1
ATOM 659 N N . THR A 1 82 ? 15.359 7.733 -8.419 1.00 86.56 82 THR A N 1
ATOM 660 C CA . THR A 1 82 ? 15.066 6.362 -8.848 1.00 86.56 82 THR A CA 1
ATOM 661 C C . THR A 1 82 ? 15.418 6.172 -10.324 1.00 86.56 82 THR A C 1
ATOM 663 O O . THR A 1 82 ? 15.471 7.137 -11.091 1.00 86.56 82 THR A O 1
ATOM 666 N N . ASP A 1 83 ? 15.632 4.922 -10.746 1.00 82.12 83 ASP A N 1
ATOM 667 C CA . ASP A 1 83 ? 15.907 4.609 -12.153 1.00 82.12 83 ASP A CA 1
ATOM 668 C C . ASP A 1 83 ? 14.809 5.191 -13.070 1.00 82.12 83 ASP A C 1
ATOM 670 O O . ASP A 1 83 ? 15.127 5.884 -14.033 1.00 82.12 83 ASP A O 1
ATOM 674 N N . GLU A 1 84 ? 13.526 5.038 -12.731 1.00 79.75 84 GLU A N 1
ATOM 675 C CA . GLU A 1 84 ? 12.400 5.634 -13.466 1.00 79.75 84 GLU A CA 1
ATOM 676 C C . GLU A 1 84 ? 12.467 7.163 -13.608 1.00 79.75 84 GLU A C 1
ATOM 678 O O . GLU A 1 84 ? 12.168 7.689 -14.683 1.00 79.75 84 GLU A O 1
ATOM 683 N N . GLN A 1 85 ? 12.857 7.887 -12.555 1.00 83.31 85 GLN A N 1
ATOM 684 C CA . GLN A 1 85 ? 12.999 9.347 -12.611 1.00 83.31 85 GLN A CA 1
ATOM 685 C C . GLN A 1 85 ? 14.148 9.756 -13.537 1.00 83.31 85 GLN A C 1
ATOM 687 O O . GLN A 1 85 ? 13.987 10.672 -14.342 1.00 83.31 85 GLN A O 1
ATOM 692 N N . ILE A 1 86 ? 15.266 9.025 -13.486 1.00 87.06 86 ILE A N 1
ATOM 693 C CA . ILE A 1 86 ? 16.402 9.206 -14.401 1.00 87.06 86 ILE A CA 1
ATOM 694 C C . ILE A 1 86 ? 15.957 8.966 -15.853 1.00 87.06 86 ILE A C 1
ATOM 696 O O . ILE A 1 86 ? 16.256 9.767 -16.742 1.00 87.06 86 ILE A O 1
ATOM 700 N N . PHE A 1 87 ? 15.190 7.901 -16.107 1.00 82.44 87 PHE A N 1
ATOM 701 C CA . PHE A 1 87 ? 14.643 7.613 -17.435 1.00 82.44 87 PHE A CA 1
ATOM 702 C C . PHE A 1 87 ? 13.712 8.728 -17.936 1.00 82.44 87 PHE A C 1
ATOM 704 O O . PHE A 1 87 ? 13.825 9.128 -19.097 1.00 82.44 87 PHE A O 1
ATOM 711 N N . GLN A 1 88 ? 12.830 9.258 -17.082 1.00 81.94 88 GLN A N 1
ATOM 712 C CA . GLN A 1 88 ? 11.928 10.358 -17.440 1.00 81.94 88 GLN A CA 1
ATOM 713 C C . GLN A 1 88 ? 12.661 11.669 -17.733 1.00 81.94 88 GLN A C 1
ATOM 715 O O . GLN A 1 88 ? 12.270 12.402 -18.640 1.00 81.94 88 GLN A O 1
ATOM 720 N N . GLU A 1 89 ? 13.711 11.977 -16.981 1.00 85.62 89 GLU A N 1
ATOM 721 C CA . GLU A 1 89 ? 14.500 13.192 -17.173 1.00 85.62 89 GLU A CA 1
ATOM 722 C C . GLU A 1 89 ? 15.266 13.162 -18.499 1.00 85.62 89 GLU A C 1
ATOM 724 O O . GLU A 1 89 ? 15.278 14.147 -19.239 1.00 85.62 89 GLU A O 1
ATOM 729 N N . VAL A 1 90 ? 15.844 12.008 -18.841 1.00 86.38 90 VAL A N 1
ATOM 730 C CA . VAL A 1 90 ? 16.667 11.861 -20.046 1.00 86.38 90 VAL A CA 1
ATOM 731 C C . VAL A 1 90 ? 15.829 11.652 -21.310 1.00 86.38 90 VAL A C 1
ATOM 733 O O . VAL A 1 90 ? 16.091 12.275 -22.342 1.00 86.38 90 VAL A O 1
ATOM 736 N N . LEU A 1 91 ? 14.828 10.768 -21.269 1.00 80.44 91 LEU A N 1
ATOM 737 C CA . LEU A 1 91 ? 14.030 10.404 -22.448 1.00 80.44 91 LEU A CA 1
ATOM 738 C C . LEU A 1 91 ? 12.702 11.169 -22.551 1.00 80.44 91 LEU A C 1
ATOM 740 O O . LEU A 1 91 ? 12.046 11.119 -23.597 1.00 80.44 91 LEU A O 1
ATOM 744 N N . GLY A 1 92 ? 12.323 11.905 -21.507 1.00 78.50 92 GLY A N 1
ATOM 745 C CA . GLY A 1 92 ? 11.028 12.566 -21.380 1.00 78.50 92 GLY A CA 1
ATOM 746 C C . GLY A 1 92 ? 9.975 11.684 -20.706 1.00 78.50 92 GLY A C 1
ATOM 747 O O . GLY A 1 92 ? 10.206 10.512 -20.416 1.00 78.50 92 GLY A O 1
ATOM 748 N N . LYS A 1 93 ? 8.791 12.260 -20.462 1.00 71.44 93 LYS A N 1
ATOM 749 C CA . LYS A 1 93 ? 7.665 11.568 -19.810 1.00 71.44 93 LYS A CA 1
ATOM 750 C C . LYS A 1 93 ? 7.278 10.271 -20.532 1.00 71.44 93 LYS A C 1
ATOM 752 O O . LYS A 1 93 ? 7.351 10.199 -21.761 1.00 71.44 93 LYS A O 1
ATOM 757 N N . ASP A 1 94 ? 6.839 9.288 -19.742 1.00 67.38 94 ASP A N 1
ATOM 758 C CA . ASP A 1 94 ? 6.268 8.031 -20.236 1.00 67.38 94 ASP A CA 1
ATOM 759 C C . ASP A 1 94 ? 5.044 8.321 -21.128 1.00 67.38 94 ASP A C 1
ATOM 761 O O . ASP A 1 94 ? 4.235 9.207 -20.843 1.00 67.38 94 ASP A O 1
ATOM 765 N N . ARG A 1 95 ? 4.933 7.601 -22.239 1.00 63.31 95 ARG A N 1
ATOM 766 C CA . ARG A 1 95 ? 3.912 7.721 -23.275 1.00 63.31 95 ARG A CA 1
ATOM 767 C C . ARG A 1 95 ? 3.397 6.319 -23.606 1.00 63.31 95 ARG A C 1
ATOM 769 O O . ARG A 1 95 ? 4.107 5.486 -24.168 1.00 63.31 95 ARG A O 1
ATOM 776 N N . HIS A 1 96 ? 2.127 6.076 -23.291 1.00 51.41 96 HIS A N 1
ATOM 777 C CA . HIS A 1 96 ? 1.467 4.783 -23.475 1.00 51.41 96 HIS A CA 1
ATOM 778 C C . HIS A 1 96 ? 1.386 4.367 -24.962 1.00 51.41 96 HIS A C 1
ATOM 780 O O . HIS A 1 96 ? 1.071 5.193 -25.826 1.00 51.41 96 HIS A O 1
ATOM 786 N N . GLY A 1 97 ? 1.651 3.080 -25.245 1.00 53.56 97 GLY A N 1
ATOM 787 C CA . GLY A 1 97 ? 1.384 2.427 -26.538 1.00 53.56 97 GLY A CA 1
ATOM 788 C C . GLY A 1 97 ? 2.585 2.073 -27.434 1.00 53.56 97 GLY A C 1
ATOM 789 O O . GLY A 1 97 ? 2.368 1.721 -28.590 1.00 53.56 97 GLY A O 1
ATOM 790 N N . TYR A 1 98 ? 3.829 2.114 -26.936 1.00 48.41 98 TYR A N 1
ATOM 791 C CA . TYR A 1 98 ? 5.017 1.647 -27.676 1.00 48.41 98 TYR A CA 1
ATOM 792 C C . TYR A 1 98 ? 5.883 0.665 -26.877 1.00 48.41 98 TYR A C 1
ATOM 794 O O . TYR A 1 98 ? 5.941 0.713 -25.652 1.00 48.41 98 TYR A O 1
ATOM 802 N N . LEU A 1 99 ? 6.655 -0.151 -27.609 1.00 47.97 99 LEU A N 1
ATOM 803 C CA . LEU A 1 99 ? 7.685 -1.075 -27.099 1.00 47.97 99 LEU A CA 1
ATOM 804 C C . LEU A 1 99 ? 8.844 -0.355 -26.367 1.00 47.97 99 LEU A C 1
ATOM 806 O O . LEU A 1 99 ? 9.695 -0.981 -25.742 1.00 47.97 99 LEU A O 1
ATOM 810 N N . ARG A 1 100 ? 8.863 0.983 -26.417 1.00 54.88 100 ARG A N 1
ATOM 811 C CA . ARG A 1 100 ? 9.684 1.865 -25.587 1.00 54.88 100 ARG A CA 1
ATOM 812 C C . ARG A 1 100 ? 8.792 2.980 -25.084 1.00 54.88 100 ARG A C 1
ATOM 814 O O . ARG A 1 100 ? 8.414 3.859 -25.847 1.00 54.88 100 ARG A O 1
ATOM 821 N N . ALA A 1 101 ? 8.457 2.934 -23.806 1.00 54.31 101 ALA A N 1
ATOM 822 C CA . ALA A 1 101 ? 7.472 3.846 -23.243 1.00 54.31 101 ALA A CA 1
ATOM 823 C C . ALA A 1 101 ? 7.965 5.314 -23.128 1.00 54.31 101 ALA A C 1
ATOM 825 O O . ALA A 1 101 ? 7.197 6.190 -22.786 1.00 54.31 101 ALA A O 1
ATOM 826 N N . TYR A 1 102 ? 9.218 5.641 -23.474 1.00 58.41 102 TYR A N 1
ATOM 827 C CA . TYR A 1 102 ? 9.746 7.012 -23.375 1.00 58.41 102 TYR A CA 1
ATOM 828 C C . TYR A 1 102 ? 10.169 7.577 -24.737 1.00 58.41 102 TYR A C 1
ATOM 830 O O . TYR A 1 102 ? 10.737 6.853 -25.558 1.00 58.41 102 TYR A O 1
ATOM 838 N N . GLY A 1 103 ? 9.942 8.877 -24.968 1.00 59.22 103 GLY A N 1
ATOM 839 C CA . GLY A 1 103 ? 10.425 9.566 -26.168 1.00 59.22 103 GLY A CA 1
ATOM 840 C C . GLY A 1 103 ? 9.822 10.954 -26.439 1.00 59.22 103 GLY A C 1
ATOM 841 O O . GLY A 1 103 ? 8.792 11.356 -25.886 1.00 59.22 103 GLY A O 1
ATOM 842 N N . LYS A 1 104 ? 10.472 11.693 -27.353 1.00 56.94 104 LYS A N 1
ATOM 843 C CA . LYS A 1 104 ? 10.033 13.006 -27.862 1.00 56.94 104 LYS A CA 1
ATOM 844 C C . LYS A 1 104 ? 9.131 12.817 -29.099 1.00 56.94 104 LYS A C 1
ATOM 846 O O . LYS A 1 104 ? 9.615 12.369 -30.131 1.00 56.94 104 LYS A O 1
ATOM 851 N N . GLY A 1 105 ? 7.841 13.162 -29.007 1.00 58.56 105 GLY A N 1
ATOM 852 C CA . GLY A 1 105 ? 6.857 13.089 -30.110 1.00 58.56 105 GLY A CA 1
ATOM 853 C C . GLY A 1 105 ? 5.447 12.721 -29.625 1.00 58.56 105 GLY A C 1
ATOM 854 O O . GLY A 1 105 ? 5.323 12.197 -28.527 1.00 58.56 105 GLY A O 1
ATOM 855 N N . LYS A 1 106 ? 4.381 13.000 -30.398 1.00 53.22 106 LYS A N 1
ATOM 856 C CA . LYS A 1 106 ? 2.992 12.659 -30.001 1.00 53.22 106 LYS A CA 1
ATOM 857 C C . LYS A 1 106 ? 2.853 11.146 -29.778 1.00 53.22 106 LYS A C 1
ATOM 859 O O . LYS A 1 106 ? 3.244 10.365 -30.642 1.00 53.22 106 LYS A O 1
ATOM 864 N N . SER A 1 107 ? 2.307 10.736 -28.632 1.00 54.00 107 SER A N 1
ATOM 865 C CA . SER A 1 107 ? 2.035 9.324 -28.344 1.00 54.00 107 SER A CA 1
ATOM 866 C C . SER A 1 107 ? 0.822 8.828 -29.134 1.00 54.00 107 SER A C 1
ATOM 868 O O . SER A 1 107 ? -0.035 9.618 -29.530 1.00 54.00 107 SER A O 1
ATOM 870 N N . ILE A 1 108 ? 0.713 7.514 -29.351 1.00 52.09 108 ILE A N 1
ATOM 871 C CA . ILE A 1 108 ? -0.502 6.933 -29.946 1.00 52.09 108 ILE A CA 1
A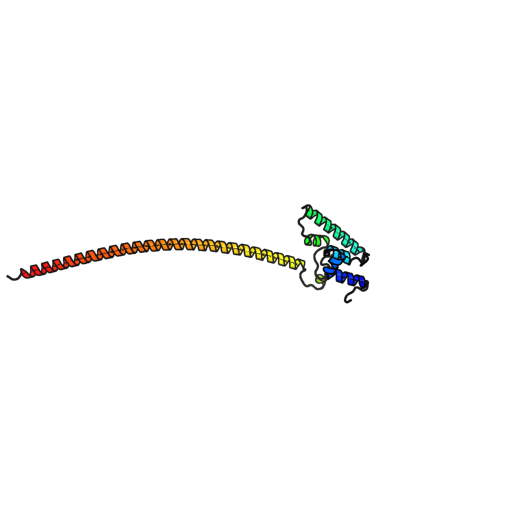TOM 872 C C . ILE A 1 108 ? -1.716 7.179 -29.032 1.00 52.09 108 ILE A C 1
ATOM 874 O O . ILE A 1 108 ? -2.825 7.386 -29.504 1.00 52.09 108 ILE A O 1
ATOM 878 N N . THR A 1 109 ? -1.487 7.293 -27.724 1.00 52.50 109 THR A N 1
ATOM 879 C CA . THR A 1 109 ? -2.493 7.673 -26.725 1.00 52.50 109 THR A CA 1
ATOM 880 C C . THR A 1 109 ? -2.882 9.150 -26.813 1.00 52.50 109 THR A C 1
ATOM 882 O O . THR A 1 109 ? -4.048 9.477 -26.634 1.00 52.50 109 THR A O 1
ATOM 885 N N . ASP A 1 110 ? -1.963 10.043 -27.185 1.00 56.72 110 ASP A N 1
ATOM 886 C CA . ASP A 1 110 ? -2.266 11.449 -27.498 1.00 56.72 110 ASP A CA 1
ATOM 887 C C . ASP A 1 110 ? -3.126 11.534 -28.772 1.00 56.72 110 ASP A C 1
ATOM 889 O O . ASP A 1 110 ? -3.892 12.481 -28.947 1.00 56.72 110 ASP A O 1
ATOM 893 N N . TYR A 1 111 ? -2.998 10.540 -29.660 1.00 52.38 111 TYR A N 1
ATOM 894 C CA . TYR A 1 111 ? -3.759 10.425 -30.902 1.00 52.38 111 TYR A CA 1
ATOM 895 C C . TYR A 1 111 ? -5.164 9.834 -30.681 1.00 52.38 111 TYR A C 1
ATOM 897 O O . TYR A 1 111 ? -6.137 10.361 -31.211 1.00 52.38 111 TYR A O 1
ATOM 905 N N . PHE A 1 112 ? -5.285 8.776 -29.868 1.00 55.06 112 PHE A N 1
ATOM 906 C CA . PHE A 1 112 ? -6.530 8.015 -29.664 1.00 55.06 112 PHE A CA 1
ATOM 907 C C . PHE A 1 112 ? -7.212 8.238 -28.297 1.00 55.06 112 PHE A C 1
ATOM 909 O O . PHE A 1 112 ? -8.275 7.681 -28.049 1.00 55.06 112 PHE A O 1
ATOM 916 N N . ARG A 1 113 ? -6.636 9.075 -27.424 1.00 54.56 113 ARG A N 1
ATOM 917 C CA . ARG A 1 113 ? -7.168 9.531 -26.123 1.00 54.56 113 ARG A CA 1
ATOM 918 C C . ARG A 1 113 ? -7.649 8.444 -25.146 1.00 54.56 113 ARG A C 1
ATOM 920 O O . ARG A 1 113 ? -8.697 8.641 -24.540 1.00 54.56 113 ARG A O 1
ATOM 927 N N . VAL A 1 114 ? -6.925 7.342 -24.897 1.00 59.50 114 VAL A N 1
ATOM 928 C CA . VAL A 1 114 ? -7.305 6.455 -23.765 1.00 59.50 114 VAL A CA 1
ATOM 929 C C . VAL A 1 114 ? -6.144 5.692 -23.095 1.00 59.50 114 VAL A C 1
ATOM 931 O O . VAL A 1 114 ? -5.356 5.033 -23.765 1.00 59.50 114 VAL A O 1
ATOM 934 N N . LYS A 1 115 ? -6.215 5.691 -21.749 1.00 62.34 115 LYS A N 1
ATOM 935 C CA . LYS A 1 115 ? -5.554 4.901 -20.680 1.00 62.34 115 LYS A CA 1
ATOM 936 C C . LYS A 1 115 ? -4.261 5.461 -20.043 1.00 62.34 115 LYS A C 1
ATOM 938 O O . LYS A 1 115 ? -3.379 5.926 -20.761 1.00 62.34 115 LYS A O 1
ATOM 943 N N . PRO A 1 116 ? -4.158 5.405 -18.691 1.00 61.53 116 PRO A N 1
ATOM 944 C CA . PRO A 1 116 ? -2.969 5.822 -17.943 1.00 61.53 116 PRO A CA 1
ATOM 945 C C . PRO A 1 116 ? -1.765 4.934 -18.280 1.00 61.53 116 PRO A C 1
ATOM 947 O O . PRO A 1 116 ? -1.922 3.745 -18.578 1.00 61.53 116 PRO A O 1
ATOM 950 N N . SER A 1 117 ? -0.562 5.514 -18.263 1.00 66.50 117 SER A N 1
ATOM 951 C CA . SER A 1 117 ? 0.676 4.783 -18.545 1.00 66.50 117 SER A CA 1
ATOM 952 C C . SER A 1 117 ? 0.942 3.700 -17.491 1.00 66.50 117 SER A C 1
ATOM 954 O O . SER A 1 117 ? 0.373 3.713 -16.399 1.00 66.50 117 SER A O 1
ATOM 956 N N . HIS A 1 118 ? 1.819 2.741 -17.806 1.00 64.94 118 HIS A N 1
ATOM 957 C CA . HIS A 1 118 ? 2.229 1.721 -16.833 1.00 64.94 118 HIS A CA 1
ATOM 958 C C . HIS A 1 118 ? 2.826 2.364 -15.572 1.00 64.94 118 HIS A C 1
ATOM 960 O O . HIS A 1 118 ? 2.607 1.884 -14.462 1.00 64.94 118 HIS A O 1
ATOM 966 N N . LEU A 1 119 ? 3.549 3.473 -15.737 1.00 65.12 119 LEU A N 1
ATOM 967 C CA . LEU A 1 119 ? 4.146 4.212 -14.635 1.00 65.12 119 LEU A CA 1
ATOM 968 C C . LEU A 1 119 ? 3.105 4.979 -13.811 1.00 65.12 119 LEU A C 1
ATOM 970 O O . LEU A 1 119 ? 3.186 4.944 -12.586 1.00 65.12 119 LEU A O 1
ATOM 974 N N . ASP A 1 120 ? 2.094 5.578 -14.448 1.00 69.38 120 ASP A N 1
ATOM 975 C CA . ASP A 1 120 ? 0.953 6.175 -13.733 1.00 69.38 120 ASP A CA 1
ATOM 976 C C . ASP A 1 120 ? 0.228 5.111 -12.899 1.00 69.38 120 ASP A C 1
ATOM 978 O O . ASP A 1 120 ? -0.145 5.352 -11.752 1.00 69.38 120 ASP A O 1
ATOM 982 N N . LEU A 1 121 ? 0.081 3.902 -13.451 1.00 74.31 121 LEU A N 1
ATOM 983 C CA . LEU A 1 121 ? -0.500 2.766 -12.742 1.00 74.31 121 LEU A CA 1
ATOM 984 C C . LEU A 1 121 ? 0.373 2.348 -11.548 1.00 74.31 121 LEU A C 1
ATOM 986 O O . LEU A 1 121 ? -0.145 2.130 -10.455 1.00 74.31 121 LEU A O 1
ATOM 990 N N . ALA A 1 122 ? 1.695 2.284 -11.730 1.00 74.88 122 ALA A N 1
ATOM 991 C CA . ALA A 1 122 ? 2.643 1.950 -10.670 1.00 74.88 122 ALA A CA 1
ATOM 992 C C . ALA A 1 122 ? 2.655 2.998 -9.543 1.00 74.88 122 ALA A C 1
ATOM 994 O O . ALA A 1 122 ? 2.666 2.632 -8.366 1.00 74.88 122 ALA A O 1
ATOM 995 N N . GLN A 1 123 ? 2.596 4.290 -9.881 1.00 76.88 123 GLN A N 1
ATOM 996 C CA . GLN A 1 123 ? 2.463 5.381 -8.910 1.00 76.88 123 GLN A CA 1
ATOM 997 C C . GLN A 1 123 ? 1.140 5.287 -8.147 1.00 76.88 123 GLN A C 1
ATOM 999 O O . GLN A 1 123 ? 1.147 5.326 -6.917 1.00 76.88 123 GLN A O 1
ATOM 1004 N N . HIS A 1 124 ? 0.025 5.047 -8.844 1.00 75.19 124 HIS A N 1
ATOM 1005 C CA . HIS A 1 124 ? -1.272 4.826 -8.205 1.00 75.19 124 HIS A CA 1
ATOM 1006 C C . HIS A 1 124 ? -1.246 3.647 -7.226 1.00 75.19 124 HIS A C 1
ATOM 1008 O O . HIS A 1 124 ? -1.767 3.752 -6.116 1.00 75.19 124 HIS A O 1
ATOM 1014 N N . VAL A 1 125 ? -0.616 2.533 -7.606 1.00 82.94 125 VAL A N 1
ATOM 1015 C CA . VAL A 1 125 ? -0.463 1.362 -6.731 1.00 82.94 125 VAL A CA 1
ATOM 1016 C C . VAL A 1 125 ? 0.388 1.699 -5.504 1.00 82.94 125 VAL A C 1
ATOM 1018 O O . VAL A 1 125 ? 0.018 1.322 -4.390 1.00 82.94 125 VAL A O 1
ATOM 1021 N N . MET A 1 126 ? 1.493 2.434 -5.671 1.00 85.38 126 MET A N 1
ATOM 1022 C CA . MET A 1 126 ? 2.326 2.883 -4.550 1.00 85.38 126 MET A CA 1
ATOM 1023 C C . MET A 1 126 ? 1.560 3.803 -3.593 1.00 85.38 126 MET A C 1
ATOM 1025 O O . MET A 1 126 ? 1.627 3.609 -2.378 1.00 85.38 126 MET A O 1
ATOM 1029 N N . GLU A 1 127 ? 0.784 4.755 -4.113 1.00 88.31 127 GLU A N 1
ATOM 1030 C CA . GLU A 1 127 ? -0.052 5.636 -3.293 1.00 88.31 127 GLU A CA 1
ATOM 1031 C C . GLU A 1 127 ? -1.139 4.877 -2.534 1.00 88.31 127 GLU A C 1
ATOM 1033 O O . GLU A 1 127 ? -1.338 5.116 -1.341 1.00 88.31 127 GLU A O 1
ATOM 1038 N N . ILE A 1 128 ? -1.826 3.942 -3.197 1.00 87.38 128 ILE A N 1
ATOM 1039 C CA . ILE A 1 128 ? -2.839 3.093 -2.558 1.00 87.38 128 ILE A CA 1
ATOM 1040 C C . ILE A 1 128 ? -2.195 2.277 -1.436 1.00 87.38 128 ILE A C 1
ATOM 1042 O O . ILE A 1 128 ? -2.732 2.226 -0.330 1.00 87.38 128 ILE A O 1
ATOM 1046 N N . LYS A 1 129 ? -1.015 1.695 -1.683 1.00 91.12 129 LYS A N 1
ATOM 1047 C CA . LYS A 1 129 ? -0.269 0.934 -0.675 1.00 91.12 129 LYS A CA 1
ATOM 1048 C C . LYS A 1 129 ? 0.118 1.807 0.520 1.00 91.12 129 LYS A C 1
ATOM 1050 O O . LYS A 1 129 ? -0.023 1.361 1.657 1.00 91.12 129 LYS A O 1
ATOM 1055 N N . LYS A 1 130 ? 0.557 3.048 0.282 1.00 93.81 130 LYS A N 1
ATOM 1056 C CA . LYS A 1 130 ? 0.885 4.010 1.344 1.00 93.81 130 LYS A CA 1
ATOM 1057 C C . LYS A 1 130 ? -0.341 4.341 2.200 1.00 93.81 130 LYS A C 1
ATOM 1059 O O . LYS A 1 130 ? -0.282 4.165 3.414 1.00 93.81 130 LYS A O 1
ATOM 1064 N N . ARG A 1 131 ? -1.463 4.722 1.575 1.00 92.06 131 ARG A N 1
ATOM 1065 C CA . ARG A 1 131 ? -2.717 5.046 2.285 1.00 92.06 131 ARG A CA 1
ATOM 1066 C C . ARG A 1 131 ? -3.261 3.851 3.065 1.00 92.06 131 ARG A C 1
ATOM 1068 O O . ARG A 1 131 ? -3.686 4.003 4.207 1.00 92.06 131 ARG A O 1
ATOM 1075 N N . ALA A 1 132 ? -3.214 2.655 2.477 1.00 91.56 132 ALA A N 1
ATOM 1076 C CA . ALA A 1 132 ? -3.614 1.430 3.160 1.00 91.56 132 ALA A CA 1
ATOM 1077 C C . ALA A 1 132 ? -2.763 1.204 4.419 1.00 91.56 132 ALA A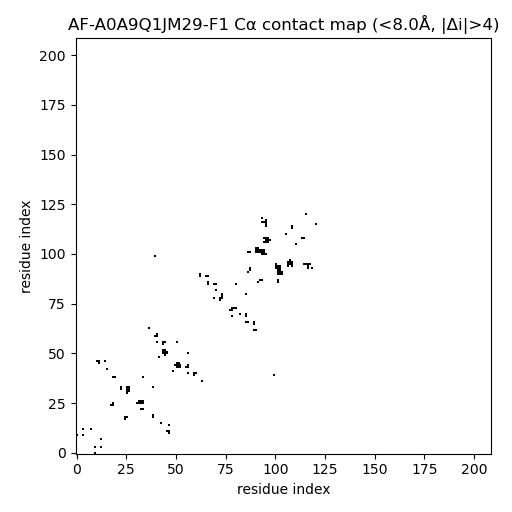 C 1
ATOM 1079 O O . ALA A 1 132 ? -3.306 0.959 5.495 1.00 91.56 132 ALA A O 1
ATOM 1080 N N . ASN A 1 133 ? -1.444 1.373 4.322 1.00 93.31 133 ASN A N 1
ATOM 1081 C CA . ASN A 1 133 ? -0.554 1.194 5.464 1.00 93.31 133 ASN A CA 1
ATOM 1082 C C . ASN A 1 133 ? -0.796 2.241 6.569 1.00 93.31 133 ASN A C 1
ATOM 1084 O O . ASN A 1 133 ? -0.863 1.886 7.743 1.0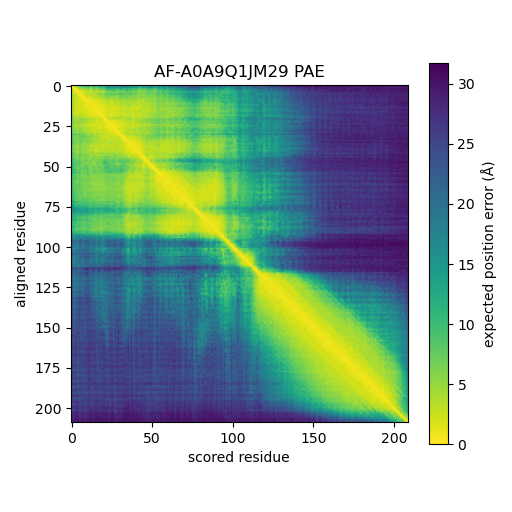0 93.31 133 ASN A O 1
ATOM 1088 N N . GLU A 1 134 ? -1.004 3.509 6.202 1.00 93.75 134 GLU A N 1
ATOM 1089 C CA . GLU A 1 134 ? -1.378 4.580 7.140 1.00 93.75 134 GLU A CA 1
ATOM 1090 C C . GLU A 1 134 ? -2.700 4.269 7.860 1.00 93.75 134 GLU A C 1
ATOM 1092 O O . GLU A 1 134 ? -2.791 4.411 9.081 1.00 93.75 134 GLU A O 1
ATOM 1097 N N . SER A 1 135 ? -3.704 3.765 7.133 1.00 90.62 135 SER A N 1
ATOM 1098 C CA . SER A 1 135 ? -4.991 3.373 7.723 1.00 90.62 135 SER A CA 1
ATOM 1099 C C . SER A 1 135 ? -4.864 2.200 8.701 1.00 90.62 135 SER A C 1
ATOM 1101 O O . SER A 1 135 ? -5.483 2.220 9.763 1.00 90.62 135 SER A O 1
ATOM 1103 N N . ILE A 1 136 ? -4.005 1.219 8.399 1.00 92.25 136 ILE A N 1
ATOM 1104 C CA . ILE A 1 136 ? -3.730 0.079 9.284 1.00 92.25 136 ILE A CA 1
ATOM 1105 C C . ILE A 1 136 ? -3.029 0.550 10.561 1.00 92.25 136 ILE A C 1
ATOM 1107 O O . ILE A 1 136 ? -3.373 0.094 11.650 1.00 92.25 136 ILE A O 1
ATOM 1111 N N . VAL A 1 137 ? -2.054 1.458 10.452 1.00 93.69 137 VAL A N 1
ATOM 1112 C CA . VAL A 1 137 ? -1.350 2.015 11.618 1.00 93.69 137 VAL A CA 1
ATOM 1113 C C . VAL A 1 137 ? -2.318 2.776 12.520 1.00 93.69 137 VAL A C 1
ATOM 1115 O O . VAL A 1 137 ? -2.299 2.569 13.733 1.00 93.69 137 VAL A O 1
ATOM 1118 N N . LYS A 1 138 ? -3.197 3.600 11.938 1.00 93.62 138 LYS A N 1
ATOM 1119 C CA . LYS A 1 138 ? -4.227 4.312 12.699 1.00 93.62 138 LYS A CA 1
ATOM 1120 C C . LYS A 1 138 ? -5.181 3.338 13.396 1.00 93.62 138 LYS A C 1
ATOM 1122 O O . LYS A 1 138 ? -5.332 3.419 14.607 1.00 93.62 138 LYS A O 1
ATOM 1127 N N . ALA A 1 139 ? -5.720 2.358 12.670 1.00 93.12 139 ALA A N 1
ATOM 1128 C CA . ALA A 1 139 ? -6.619 1.356 13.243 1.00 93.12 139 ALA A CA 1
ATOM 1129 C C . ALA A 1 139 ? -5.967 0.561 14.389 1.00 93.12 139 ALA A C 1
ATOM 1131 O O . ALA A 1 139 ? -6.613 0.293 15.397 1.00 93.12 139 ALA A O 1
ATOM 1132 N N . LYS A 1 140 ? -4.676 0.216 14.279 1.00 91.81 140 LYS A N 1
ATOM 1133 C CA . LYS A 1 140 ? -3.936 -0.438 15.371 1.00 91.81 140 LYS A CA 1
ATOM 1134 C C . LYS A 1 140 ? -3.819 0.445 16.611 1.00 91.81 140 LYS A C 1
ATOM 1136 O O . LYS A 1 140 ? -3.920 -0.074 17.717 1.00 91.81 140 LYS A O 1
ATOM 1141 N N . LYS A 1 141 ? -3.599 1.751 16.433 1.00 94.44 141 LYS A N 1
ATOM 1142 C CA . LYS A 1 141 ? -3.531 2.702 17.547 1.00 94.44 141 LYS A CA 1
ATOM 1143 C C . LYS A 1 141 ? -4.887 2.822 18.248 1.00 94.44 141 LYS A C 1
ATOM 1145 O O . LYS A 1 141 ? -4.928 2.696 19.466 1.00 94.44 141 LYS A O 1
ATOM 1150 N N . ASP A 1 142 ? -5.963 2.970 17.480 1.00 93.94 142 ASP A N 1
ATOM 1151 C CA . ASP A 1 142 ? -7.325 3.099 18.013 1.00 93.94 142 ASP A CA 1
ATOM 1152 C C . ASP A 1 142 ? -7.752 1.821 18.771 1.00 93.94 142 ASP A C 1
ATOM 1154 O O . ASP A 1 142 ? -8.350 1.893 19.842 1.00 93.94 142 ASP A O 1
ATOM 1158 N N . VAL A 1 143 ? -7.385 0.634 18.265 1.00 93.00 143 VAL A N 1
ATOM 1159 C CA . VAL A 1 143 ? -7.632 -0.649 18.953 1.00 93.00 143 VAL A CA 1
ATOM 1160 C C . VAL A 1 143 ? -6.854 -0.756 20.267 1.00 93.00 143 VAL A C 1
ATOM 1162 O O . VAL A 1 143 ? -7.393 -1.249 21.256 1.00 93.00 143 VAL A O 1
ATOM 1165 N N . GLU A 1 144 ? -5.596 -0.316 20.295 1.00 91.44 144 GLU A N 1
ATOM 1166 C CA . GLU A 1 144 ? -4.778 -0.352 21.512 1.00 91.44 144 GLU A CA 1
ATOM 1167 C C . GLU A 1 144 ? -5.296 0.630 22.576 1.00 91.44 144 GLU A C 1
ATOM 1169 O O . GLU A 1 144 ? -5.293 0.313 23.764 1.00 91.44 144 GLU A O 1
ATOM 1174 N N . GLU A 1 145 ? -5.786 1.800 22.163 1.00 92.69 145 GLU A N 1
ATOM 1175 C CA . GLU A 1 145 ? -6.423 2.778 23.051 1.00 92.69 145 GLU A CA 1
ATOM 1176 C C . GLU A 1 145 ? -7.728 2.227 23.643 1.00 92.69 145 GLU A C 1
ATOM 1178 O O . GLU A 1 145 ? -7.858 2.152 24.866 1.00 92.69 145 GLU A O 1
ATOM 1183 N N . ALA A 1 146 ? -8.617 1.684 22.804 1.00 93.50 146 ALA A N 1
ATOM 1184 C CA . ALA A 1 146 ? -9.846 1.031 23.256 1.00 93.50 146 ALA A CA 1
ATOM 1185 C C . ALA A 1 146 ? -9.577 -0.159 24.198 1.00 93.50 146 ALA A C 1
ATOM 1187 O O . ALA A 1 146 ? -10.340 -0.413 25.132 1.00 93.50 146 ALA A O 1
ATOM 1188 N N . ARG A 1 147 ? -8.477 -0.896 23.988 1.00 91.56 147 ARG A N 1
ATOM 1189 C CA . ARG A 1 147 ? -8.068 -1.986 24.882 1.00 91.56 147 ARG A CA 1
ATOM 1190 C C . ARG A 1 147 ? -7.680 -1.468 26.267 1.00 91.56 147 ARG A C 1
ATOM 1192 O O . ARG A 1 147 ? -8.101 -2.068 27.254 1.00 91.56 147 ARG A O 1
ATOM 1199 N N . LYS A 1 148 ? -6.909 -0.380 26.345 1.00 94.44 148 LYS A N 1
ATOM 1200 C CA . LYS A 1 148 ? -6.514 0.238 27.622 1.00 94.44 148 LYS A CA 1
ATOM 1201 C C . LYS A 1 148 ? -7.717 0.788 28.379 1.00 94.44 148 LYS A C 1
ATOM 1203 O O . LYS A 1 148 ? -7.830 0.553 29.577 1.00 94.44 148 LYS A O 1
ATOM 1208 N N . GLU A 1 149 ? -8.639 1.449 27.684 1.00 94.00 149 GLU A N 1
ATOM 1209 C CA . GLU A 1 149 ? -9.894 1.922 28.281 1.00 94.00 149 GLU A CA 1
ATOM 1210 C C . GLU A 1 149 ? -10.739 0.760 28.818 1.00 94.00 149 GLU A C 1
ATOM 1212 O O . GLU A 1 149 ? -11.232 0.813 29.944 1.00 94.00 149 GLU A O 1
ATOM 1217 N N . ALA A 1 150 ? -10.856 -0.332 28.056 1.00 92.00 150 ALA A N 1
ATOM 1218 C CA . ALA A 1 150 ? -11.580 -1.520 28.499 1.00 92.00 150 ALA A CA 1
ATOM 1219 C C . ALA A 1 150 ? -10.920 -2.203 29.712 1.00 92.00 150 ALA A C 1
ATOM 1221 O O . ALA A 1 150 ? -11.615 -2.777 30.551 1.00 92.00 150 ALA A O 1
ATOM 1222 N N . GLU A 1 151 ? -9.591 -2.172 29.809 1.00 91.81 151 GLU A N 1
ATOM 1223 C CA . GLU A 1 151 ? -8.847 -2.712 30.950 1.00 91.81 151 GLU A CA 1
ATOM 1224 C C . GLU A 1 151 ? -9.035 -1.849 32.204 1.00 91.81 151 GLU A C 1
ATOM 1226 O O . GLU A 1 151 ? -9.335 -2.384 33.273 1.00 91.81 151 GLU A O 1
ATOM 1231 N N . GLN A 1 152 ? -8.992 -0.524 32.053 1.00 93.12 152 GLN A N 1
ATOM 1232 C CA . GLN A 1 152 ? -9.290 0.425 33.125 1.00 93.12 152 GLN A CA 1
ATOM 1233 C C . GLN A 1 152 ? -10.731 0.269 33.638 1.00 93.12 152 GLN A C 1
ATOM 1235 O O . GLN A 1 152 ? -10.951 0.125 34.840 1.00 93.12 152 GLN A O 1
ATOM 1240 N N . ALA A 1 153 ? -11.713 0.190 32.734 1.00 93.31 153 ALA A N 1
ATOM 1241 C CA . ALA A 1 153 ? -13.115 -0.005 33.101 1.00 93.31 153 ALA A CA 1
ATOM 1242 C C . ALA A 1 153 ? -13.352 -1.336 33.839 1.00 93.31 153 ALA A C 1
ATOM 1244 O O . ALA A 1 153 ? -14.184 -1.412 34.744 1.00 93.31 153 ALA A O 1
ATOM 1245 N N . LYS A 1 154 ? -12.612 -2.400 33.487 1.00 91.50 154 LYS A N 1
ATOM 1246 C CA . LYS A 1 154 ? -12.659 -3.674 34.225 1.00 91.50 154 LYS A CA 1
ATOM 1247 C C . LYS A 1 154 ? -12.111 -3.534 35.640 1.00 91.50 154 LYS A C 1
ATOM 1249 O O . LYS A 1 154 ? -12.715 -4.081 36.559 1.00 91.50 154 LYS A O 1
ATOM 1254 N N . PHE A 1 155 ? -11.005 -2.812 35.811 1.00 92.25 155 PHE A N 1
ATOM 1255 C CA . PHE A 1 155 ? -10.411 -2.576 37.125 1.00 92.25 155 PHE A CA 1
ATOM 1256 C C . PHE A 1 155 ? -11.360 -1.790 38.041 1.00 92.25 155 PHE A C 1
ATOM 1258 O O . PHE A 1 155 ? -11.613 -2.206 39.172 1.00 92.25 155 PHE A O 1
ATOM 1265 N N . GLU A 1 156 ? -11.960 -0.715 37.530 1.00 94.19 156 GLU A N 1
ATOM 1266 C CA . GLU A 1 156 ? -12.948 0.089 38.263 1.00 94.19 156 GLU A CA 1
ATOM 1267 C C . GLU A 1 156 ? -14.201 -0.726 38.612 1.00 94.19 156 GLU A C 1
ATOM 1269 O O . GLU A 1 156 ? -14.673 -0.693 39.748 1.00 94.19 156 GLU A O 1
ATOM 1274 N N . ALA A 1 157 ? -14.704 -1.537 37.675 1.00 92.56 157 ALA A N 1
ATOM 1275 C CA . ALA A 1 157 ? -15.833 -2.427 37.935 1.00 92.56 157 ALA A CA 1
ATOM 1276 C C . ALA A 1 157 ? -15.518 -3.485 39.007 1.00 92.56 157 ALA A C 1
ATOM 1278 O O . ALA A 1 157 ? -16.408 -3.895 39.755 1.00 92.56 157 ALA A O 1
ATOM 1279 N N . GLU A 1 158 ? -14.272 -3.952 39.092 1.00 91.81 158 GLU A N 1
ATOM 1280 C CA . GLU A 1 158 ? -13.846 -4.902 40.117 1.00 91.81 158 GLU A CA 1
ATOM 1281 C C . GLU A 1 158 ? -13.706 -4.245 41.496 1.00 91.81 158 GLU A C 1
ATOM 1283 O O . GLU A 1 158 ? -14.108 -4.848 42.494 1.00 91.81 158 GLU A O 1
ATOM 1288 N N . GLN A 1 159 ? -13.225 -3.000 41.563 1.00 92.25 159 GLN A N 1
ATOM 1289 C CA . GLN A 1 159 ? -13.237 -2.218 42.803 1.00 92.25 159 GLN A CA 1
ATOM 1290 C C . GLN A 1 159 ? -14.664 -1.948 43.287 1.00 92.25 159 GLN A C 1
ATOM 1292 O O . GLN A 1 159 ? -14.988 -2.284 44.425 1.00 92.25 159 GLN A O 1
ATOM 1297 N N . ALA A 1 160 ? -15.550 -1.477 42.406 1.00 93.56 160 ALA A N 1
ATOM 1298 C CA . ALA A 1 160 ? -16.950 -1.234 42.744 1.00 93.56 160 ALA A CA 1
ATOM 1299 C C . ALA A 1 160 ? -17.659 -2.505 43.251 1.00 93.56 160 ALA A C 1
ATOM 1301 O O . ALA A 1 160 ? -18.468 -2.449 44.175 1.00 93.56 160 ALA A O 1
ATOM 1302 N N . LYS A 1 161 ? -17.340 -3.685 42.696 1.00 91.81 161 LYS A N 1
ATOM 1303 C CA . LYS A 1 161 ? -17.866 -4.965 43.206 1.00 91.81 161 LYS A CA 1
ATOM 1304 C C . LYS A 1 161 ? -17.417 -5.259 44.635 1.00 91.81 161 LYS A C 1
ATOM 1306 O O . LYS A 1 161 ? -18.229 -5.754 45.414 1.00 91.81 161 LYS A O 1
ATOM 1311 N N . LYS A 1 162 ? -16.157 -4.971 44.977 1.00 94.31 162 LYS A N 1
ATOM 1312 C CA . LYS A 1 162 ? -15.637 -5.159 46.340 1.00 94.31 162 LYS A CA 1
ATOM 1313 C C . LYS A 1 162 ? -16.333 -4.224 47.325 1.00 94.31 162 LYS A C 1
ATOM 1315 O O . LYS A 1 162 ? -16.814 -4.701 48.347 1.00 94.31 162 LYS A O 1
ATOM 1320 N N . GLU A 1 163 ? -16.486 -2.950 46.969 1.00 94.69 163 GLU A N 1
ATOM 1321 C CA . GLU A 1 163 ? -17.199 -1.959 47.790 1.00 94.69 163 GLU A CA 1
ATOM 1322 C C . GLU A 1 163 ? -18.665 -2.354 48.023 1.00 94.69 163 GLU A C 1
ATOM 1324 O O . GLU A 1 163 ? -19.161 -2.307 49.148 1.00 94.69 163 GLU A O 1
ATOM 1329 N N . VAL A 1 164 ? -19.361 -2.819 46.979 1.00 93.94 164 VAL A N 1
ATOM 1330 C CA . VAL A 1 164 ? -20.740 -3.320 47.100 1.00 93.94 164 VAL A CA 1
ATOM 1331 C C . VAL A 1 164 ? -20.814 -4.548 48.009 1.00 93.94 164 VAL A C 1
ATOM 1333 O O . VAL A 1 164 ? -21.770 -4.695 48.774 1.00 93.94 164 VAL A O 1
ATOM 1336 N N . GLU A 1 165 ? -19.831 -5.447 47.944 1.00 92.81 165 GLU A N 1
ATOM 1337 C CA . GLU A 1 165 ? -19.805 -6.626 48.807 1.00 92.81 165 GLU A CA 1
ATOM 1338 C C . GLU A 1 165 ? -19.535 -6.269 50.276 1.00 92.81 165 GLU A C 1
ATOM 1340 O O . GLU A 1 165 ? -20.167 -6.843 51.167 1.00 92.81 165 GLU A O 1
ATOM 1345 N N . GLU A 1 166 ? -18.650 -5.308 50.539 1.00 92.88 166 GLU A N 1
ATOM 1346 C CA . GLU A 1 166 ? -18.400 -4.769 51.880 1.00 92.88 166 GLU A CA 1
ATOM 1347 C C . GLU A 1 166 ? -19.648 -4.084 52.445 1.00 92.88 166 GLU A C 1
ATOM 1349 O O . GLU A 1 166 ? -20.128 -4.478 53.510 1.00 92.88 166 GLU A O 1
ATOM 1354 N N . ALA A 1 167 ? -20.269 -3.181 51.681 1.00 93.56 167 ALA A N 1
ATOM 1355 C CA . ALA A 1 167 ? -21.515 -2.524 52.073 1.00 93.56 167 ALA A CA 1
ATOM 1356 C C . ALA A 1 167 ? -22.643 -3.536 52.352 1.00 93.56 167 ALA A C 1
ATOM 1358 O O . ALA A 1 167 ? -23.437 -3.365 53.279 1.00 93.56 167 ALA A O 1
ATOM 1359 N N . ARG A 1 168 ? -22.709 -4.638 51.590 1.00 92.94 168 ARG A N 1
ATOM 1360 C CA . ARG A 1 168 ? -23.673 -5.720 51.835 1.00 92.94 168 ARG A CA 1
ATOM 1361 C C . ARG A 1 168 ? -23.397 -6.456 53.149 1.00 92.94 168 ARG A C 1
ATOM 1363 O O . ARG A 1 168 ? -24.350 -6.801 53.847 1.00 92.94 168 ARG A O 1
ATOM 1370 N N . LYS A 1 169 ? -22.129 -6.714 53.487 1.00 94.88 169 LYS A N 1
ATOM 1371 C CA . LYS A 1 169 ? -21.749 -7.341 54.766 1.00 94.88 169 LYS A CA 1
ATOM 1372 C C . LYS A 1 169 ? -22.115 -6.436 55.943 1.00 94.88 169 LYS A C 1
ATOM 1374 O O . LYS A 1 169 ? -22.710 -6.918 56.903 1.00 94.88 169 LYS A O 1
ATOM 1379 N N . GLU A 1 170 ? -21.853 -5.136 55.839 1.00 93.44 170 GLU A N 1
ATOM 1380 C CA . GLU A 1 170 ? -22.247 -4.146 56.852 1.00 93.44 170 GLU A CA 1
ATOM 1381 C C . GLU A 1 170 ? -23.773 -4.045 57.010 1.00 93.44 170 GLU A C 1
ATOM 1383 O O . GLU A 1 170 ? -24.297 -4.055 58.128 1.00 93.44 170 GLU A O 1
ATOM 1388 N N . ALA A 1 171 ? -24.514 -4.024 55.899 1.00 92.25 171 ALA A N 1
ATOM 1389 C CA . ALA A 1 171 ? -25.976 -4.028 55.916 1.00 92.25 171 ALA A CA 1
ATOM 1390 C C . ALA A 1 171 ? -26.553 -5.302 56.567 1.00 92.25 171 ALA A C 1
ATOM 1392 O O . ALA A 1 171 ? -27.547 -5.242 57.289 1.00 92.25 171 ALA A O 1
ATOM 1393 N N . GLU A 1 172 ? -25.928 -6.463 56.355 1.00 93.00 172 GLU A N 1
ATOM 1394 C CA . GLU A 1 172 ? -26.358 -7.710 56.994 1.00 93.00 172 GLU A CA 1
ATOM 1395 C C . GLU A 1 172 ? -26.089 -7.696 58.507 1.00 93.00 172 GLU A C 1
ATOM 1397 O O . GLU A 1 172 ? -26.960 -8.098 59.279 1.00 93.00 172 GLU A O 1
ATOM 1402 N N . ILE A 1 173 ? -24.934 -7.178 58.946 1.00 94.31 173 ILE A N 1
ATOM 1403 C CA . ILE A 1 173 ? -24.610 -7.018 60.375 1.00 94.31 173 ILE A CA 1
ATOM 1404 C C . ILE A 1 173 ? -25.634 -6.105 61.053 1.00 94.31 173 ILE A C 1
ATOM 1406 O O . ILE A 1 173 ? -26.236 -6.478 62.061 1.00 94.31 173 ILE A O 1
ATOM 1410 N N . THR A 1 174 ? -25.894 -4.933 60.470 1.00 92.00 174 THR A N 1
ATOM 1411 C CA . THR A 1 174 ? -26.875 -3.984 61.018 1.00 92.00 174 THR A CA 1
ATOM 1412 C C . THR A 1 174 ? -28.287 -4.572 61.054 1.00 92.00 174 THR A C 1
ATOM 1414 O O . THR A 1 174 ? -28.994 -4.383 62.048 1.00 92.00 174 THR A O 1
ATOM 1417 N N . ARG A 1 175 ? -28.696 -5.358 60.043 1.00 94.12 175 ARG A N 1
ATOM 1418 C CA . ARG A 1 175 ? -29.979 -6.082 60.072 1.00 94.12 175 ARG A CA 1
ATOM 1419 C C . ARG A 1 175 ? -30.044 -7.067 61.238 1.00 94.12 175 ARG A C 1
ATOM 1421 O O . ARG A 1 175 ? -31.022 -7.055 61.982 1.00 94.12 175 ARG A O 1
ATOM 1428 N N . GLN A 1 176 ? -29.004 -7.879 61.431 1.00 94.75 176 GLN A N 1
ATOM 1429 C CA . GLN A 1 176 ? -28.947 -8.852 62.527 1.00 94.75 176 GLN A CA 1
ATOM 1430 C C . GLN A 1 176 ? -29.013 -8.179 63.905 1.00 94.75 176 GLN A C 1
ATOM 1432 O O . GLN A 1 176 ? -29.701 -8.674 64.801 1.00 94.75 176 GLN A O 1
ATOM 1437 N N . GLU A 1 177 ? -28.356 -7.031 64.079 1.00 94.50 177 GLU A N 1
ATOM 1438 C CA . GLU A 1 177 ? -28.445 -6.248 65.315 1.00 94.50 177 GLU A CA 1
ATOM 1439 C C . GLU A 1 177 ? -29.856 -5.707 65.573 1.00 94.50 177 GLU A C 1
ATOM 1441 O O . GLU A 1 177 ? -30.340 -5.746 66.711 1.00 94.50 177 GLU A O 1
ATOM 1446 N N . VAL A 1 178 ? -30.528 -5.197 64.536 1.00 94.44 178 VAL A N 1
ATOM 1447 C CA . VAL A 1 178 ? -31.914 -4.717 64.634 1.00 94.44 178 VAL A CA 1
ATOM 1448 C C . VAL A 1 178 ? -32.853 -5.869 64.994 1.00 94.44 178 VAL A C 1
ATOM 1450 O O . VAL A 1 178 ? -33.630 -5.738 65.943 1.00 94.44 178 VAL A O 1
ATOM 1453 N N . ASP A 1 179 ? -32.731 -7.019 64.328 1.00 93.88 179 ASP A N 1
ATOM 1454 C CA . ASP A 1 179 ? -33.532 -8.215 64.616 1.00 93.88 179 ASP A CA 1
ATOM 1455 C C . ASP A 1 179 ? -33.321 -8.706 66.060 1.00 93.88 179 ASP A C 1
ATOM 1457 O O . ASP A 1 179 ? -34.280 -9.036 66.769 1.00 93.88 179 ASP A O 1
ATOM 1461 N N . ALA A 1 180 ? -32.074 -8.692 66.548 1.00 94.50 180 ALA A N 1
ATOM 1462 C CA . ALA A 1 180 ? -31.752 -9.036 67.930 1.00 94.50 180 ALA A CA 1
ATOM 1463 C C . ALA A 1 180 ? -32.409 -8.073 68.935 1.00 94.50 180 ALA A C 1
ATOM 1465 O O . ALA A 1 180 ? -32.985 -8.521 69.935 1.00 94.50 180 ALA A O 1
ATOM 1466 N N . LYS A 1 181 ? -32.384 -6.760 68.660 1.00 94.62 181 LYS A N 1
ATOM 1467 C CA . LYS A 1 181 ? -33.049 -5.735 69.485 1.00 94.62 181 LYS A CA 1
ATOM 1468 C C . LYS A 1 181 ? -34.568 -5.914 69.495 1.00 94.62 181 LYS A C 1
ATOM 1470 O O . LYS A 1 181 ? -35.166 -5.857 70.571 1.00 94.62 181 LYS A O 1
ATOM 1475 N N . ILE A 1 182 ? -35.189 -6.190 68.345 1.00 93.75 182 ILE A N 1
ATOM 1476 C CA . ILE A 1 182 ? -36.632 -6.473 68.246 1.00 93.75 182 ILE A CA 1
ATOM 1477 C C . ILE A 1 182 ? -36.988 -7.697 69.096 1.00 93.75 182 ILE A C 1
ATOM 1479 O O . ILE A 1 182 ? -37.901 -7.637 69.920 1.00 93.75 182 ILE A O 1
ATOM 1483 N N . LYS A 1 183 ? -36.228 -8.791 68.971 1.00 94.81 183 LYS A N 1
ATOM 1484 C CA . LYS A 1 183 ? -36.459 -10.021 69.742 1.00 94.81 183 LYS A CA 1
ATOM 1485 C C . LYS A 1 183 ? -36.322 -9.798 71.251 1.00 94.81 183 LYS A C 1
ATOM 1487 O O . LYS A 1 183 ? -37.142 -10.298 72.024 1.00 94.81 183 LYS A O 1
ATOM 1492 N N . ALA A 1 184 ? -35.314 -9.037 71.680 1.00 93.56 184 ALA A N 1
ATOM 1493 C CA . ALA A 1 184 ? -35.130 -8.675 73.083 1.00 93.56 184 ALA A CA 1
ATOM 1494 C C . ALA A 1 184 ? -36.295 -7.821 73.613 1.00 93.56 184 ALA A C 1
ATOM 1496 O O . ALA A 1 184 ? -36.795 -8.078 74.711 1.00 93.56 184 ALA A O 1
ATOM 1497 N N . ASN A 1 185 ? -36.762 -6.853 72.819 1.00 94.69 185 ASN A N 1
ATOM 1498 C CA . ASN A 1 185 ? -37.887 -5.993 73.174 1.00 94.69 185 ASN A CA 1
ATOM 1499 C C . ASN A 1 185 ? -39.200 -6.789 73.282 1.00 94.69 185 ASN A C 1
ATOM 1501 O O . ASN A 1 185 ? -39.910 -6.670 74.280 1.00 94.69 185 ASN A O 1
ATOM 1505 N N . ASN A 1 186 ? -39.469 -7.690 72.331 1.00 94.69 186 ASN A N 1
ATOM 1506 C CA . ASN A 1 186 ? -40.632 -8.582 72.374 1.00 94.69 186 ASN A CA 1
ATOM 1507 C C . ASN A 1 186 ? -40.623 -9.461 73.632 1.00 94.69 186 ASN A C 1
ATOM 1509 O O . ASN A 1 186 ? -41.624 -9.535 74.340 1.00 94.69 186 ASN A O 1
ATOM 1513 N N . LYS A 1 187 ? -39.472 -10.047 73.988 1.00 95.12 187 LYS A N 1
ATOM 1514 C CA . LYS A 1 187 ? -39.325 -10.847 75.218 1.00 95.12 187 LYS A CA 1
ATOM 1515 C C . LYS A 1 187 ? -39.591 -10.025 76.488 1.00 95.12 187 LYS A C 1
ATOM 1517 O O . LYS A 1 187 ? -40.186 -10.524 77.446 1.00 95.12 187 LYS A O 1
ATOM 1522 N N . MET A 1 188 ? -39.153 -8.767 76.507 1.00 93.88 188 MET A N 1
ATOM 1523 C CA . MET A 1 188 ? -39.444 -7.814 77.584 1.00 93.88 188 MET A CA 1
ATOM 1524 C C . MET A 1 188 ? -40.944 -7.524 77.696 1.00 93.88 188 MET A C 1
ATOM 1526 O O . MET A 1 188 ? -41.492 -7.558 78.800 1.00 93.88 188 MET A O 1
ATOM 1530 N N . TRP A 1 189 ? -41.610 -7.282 76.567 1.00 92.94 189 TRP A N 1
ATOM 1531 C CA . TRP A 1 189 ? -43.054 -7.061 76.511 1.00 92.94 189 TRP A CA 1
ATOM 1532 C C . TRP A 1 189 ? -43.852 -8.283 76.954 1.00 92.94 189 TRP A C 1
ATOM 1534 O O . TRP A 1 189 ? -44.743 -8.137 77.785 1.00 92.94 189 TRP A O 1
ATOM 1544 N N . GLU A 1 190 ? -43.490 -9.486 76.510 1.00 93.38 190 GLU A N 1
ATOM 1545 C CA . GLU A 1 190 ? -44.112 -10.729 76.980 1.00 93.38 190 GLU A CA 1
ATOM 1546 C C . GLU A 1 190 ? -43.996 -10.884 78.500 1.00 93.38 190 GLU A C 1
ATOM 1548 O O . GLU A 1 190 ? -44.967 -11.247 79.166 1.00 93.38 190 GLU A O 1
ATOM 1553 N N . LYS A 1 191 ? -42.823 -10.583 79.077 1.00 93.62 191 LYS A N 1
ATOM 1554 C CA . LYS A 1 191 ? -42.617 -10.633 80.531 1.00 93.62 191 LYS A CA 1
ATOM 1555 C C . LYS A 1 191 ? -43.475 -9.596 81.258 1.00 93.62 191 LYS A C 1
ATOM 1557 O O . LYS A 1 191 ? -44.120 -9.940 82.246 1.00 93.62 191 LYS A O 1
ATOM 1562 N N . LYS A 1 192 ? -43.513 -8.349 80.772 1.00 92.56 192 LYS A N 1
ATOM 1563 C CA . LYS A 1 192 ? -44.382 -7.297 81.328 1.00 92.56 192 LYS A CA 1
ATOM 1564 C C . LYS A 1 192 ? -45.853 -7.693 81.257 1.00 92.56 192 LYS A C 1
ATOM 1566 O O . LYS A 1 192 ? -46.563 -7.540 82.241 1.00 92.56 192 LYS A O 1
ATOM 1571 N N . MET A 1 193 ? -46.294 -8.236 80.126 1.00 92.94 193 MET A N 1
ATOM 1572 C CA . MET A 1 193 ? -47.681 -8.640 79.919 1.00 92.94 193 MET A CA 1
ATOM 1573 C C . MET A 1 193 ? -48.073 -9.803 80.834 1.00 92.94 193 MET A C 1
ATOM 1575 O O . MET A 1 193 ? -49.122 -9.746 81.468 1.00 92.94 193 MET A O 1
ATOM 1579 N N . LYS A 1 194 ? -47.196 -10.801 81.006 1.00 92.06 194 LYS A N 1
ATOM 1580 C CA . LYS A 1 194 ? -47.384 -11.872 82.001 1.00 92.06 194 LYS A CA 1
ATOM 1581 C C . LYS A 1 194 ? -47.477 -11.331 83.429 1.00 92.06 194 LYS A C 1
ATOM 1583 O O . LYS A 1 194 ? -48.351 -11.764 84.172 1.00 92.06 194 LYS A O 1
ATOM 1588 N N . ASN A 1 195 ? -46.615 -10.384 83.806 1.00 89.88 195 ASN A N 1
ATOM 1589 C CA . ASN A 1 195 ? -46.663 -9.759 85.130 1.00 89.88 195 ASN A CA 1
ATOM 1590 C C . ASN A 1 195 ? -47.965 -8.972 85.349 1.00 89.88 195 ASN A C 1
ATOM 1592 O O . ASN A 1 195 ? -48.599 -9.165 86.378 1.00 89.88 195 ASN A O 1
ATOM 1596 N N . MET A 1 196 ? -48.397 -8.159 84.376 1.00 87.62 196 MET A N 1
ATOM 1597 C CA . MET A 1 196 ? -49.661 -7.411 84.458 1.00 87.62 196 MET A CA 1
ATOM 1598 C C . MET A 1 196 ? -50.870 -8.343 84.593 1.00 87.62 196 MET A C 1
ATOM 1600 O O . MET A 1 196 ? -51.746 -8.097 85.416 1.00 87.62 196 MET A O 1
ATOM 1604 N N . LEU A 1 197 ? -50.906 -9.446 83.836 1.00 87.06 197 LEU A N 1
ATOM 1605 C CA . LEU A 1 197 ? -51.961 -10.456 83.970 1.00 87.06 197 LEU A CA 1
ATOM 1606 C C . LEU A 1 197 ? -51.936 -11.129 85.351 1.00 87.06 197 LEU A C 1
ATOM 1608 O O . LEU A 1 197 ? -52.987 -11.353 85.944 1.00 87.06 197 LEU A O 1
ATOM 1612 N N . ALA A 1 198 ? -50.750 -11.424 85.891 1.00 80.75 198 ALA A N 1
ATOM 1613 C CA . ALA A 1 198 ? -50.605 -12.007 87.223 1.00 80.75 198 ALA A CA 1
ATOM 1614 C C . ALA A 1 198 ? -51.003 -11.040 88.353 1.00 80.75 198 ALA A C 1
ATOM 1616 O O . ALA A 1 198 ? -51.528 -11.489 89.371 1.00 80.75 198 ALA A O 1
ATOM 1617 N N . GLU A 1 199 ? -50.756 -9.737 88.192 1.00 81.00 199 GLU A N 1
ATOM 1618 C CA . GLU A 1 199 ? -51.217 -8.688 89.112 1.00 81.00 199 GLU A CA 1
ATOM 1619 C C . GLU A 1 199 ? -52.738 -8.514 89.047 1.00 81.00 199 GLU A C 1
ATOM 1621 O O . GLU A 1 199 ? -53.382 -8.489 90.092 1.00 81.00 199 GLU A O 1
ATOM 1626 N N . PHE A 1 200 ? -53.320 -8.493 87.843 1.00 78.88 200 PHE A N 1
ATOM 1627 C CA . PHE A 1 200 ? -54.770 -8.411 87.636 1.00 78.88 200 PHE A CA 1
ATOM 1628 C C . PHE A 1 200 ? -55.522 -9.613 88.229 1.00 78.88 200 PHE A C 1
ATOM 1630 O O . PHE A 1 200 ? -56.564 -9.461 88.862 1.00 78.88 200 PHE A O 1
ATOM 1637 N N . LEU A 1 201 ? -54.974 -10.824 88.087 1.00 73.44 201 LEU A N 1
ATOM 1638 C CA . LEU A 1 201 ? -55.540 -12.015 88.726 1.00 73.44 201 LEU A CA 1
ATOM 1639 C C . LEU A 1 201 ? -55.429 -11.950 90.260 1.00 73.44 201 LEU A C 1
ATOM 1641 O O . LEU A 1 201 ? -56.347 -12.382 90.947 1.00 73.44 201 LEU A O 1
ATOM 1645 N N . ARG A 1 202 ? -54.349 -11.373 90.809 1.00 68.94 202 ARG A N 1
ATOM 1646 C CA . ARG A 1 202 ? -54.156 -11.212 92.264 1.00 68.94 202 ARG A CA 1
ATOM 1647 C C . ARG A 1 202 ? -55.072 -10.162 92.896 1.00 68.94 202 ARG A C 1
ATOM 1649 O O . ARG A 1 202 ? -55.469 -10.337 94.049 1.00 68.94 202 ARG A O 1
ATOM 1656 N N . SER A 1 203 ? -55.391 -9.086 92.177 1.00 64.06 203 SER A N 1
ATOM 1657 C CA . SER A 1 203 ? -56.348 -8.071 92.634 1.00 64.06 203 SER A CA 1
ATOM 1658 C C . SER A 1 203 ? -57.795 -8.564 92.554 1.00 64.06 203 SER A C 1
ATOM 1660 O O . SER A 1 203 ? -58.589 -8.225 93.425 1.00 64.06 203 SER A O 1
ATOM 1662 N N . SER A 1 204 ? -58.126 -9.434 91.593 1.00 58.50 204 SER A N 1
ATOM 1663 C CA . SER A 1 204 ? -59.449 -10.067 91.498 1.00 58.50 204 SER A CA 1
ATOM 1664 C C . SER A 1 204 ? -59.724 -11.101 92.600 1.00 58.50 204 SER A C 1
ATOM 1666 O O . SER A 1 204 ? -60.885 -11.348 92.899 1.00 58.50 204 SER A O 1
ATOM 1668 N N . THR A 1 205 ? -58.699 -11.702 93.219 1.00 54.00 205 THR A N 1
ATOM 1669 C CA . THR A 1 205 ? -58.867 -12.683 94.313 1.00 54.00 205 THR A CA 1
ATOM 1670 C C . THR A 1 205 ? -58.893 -12.065 95.717 1.00 54.00 205 THR A C 1
ATOM 1672 O O . THR A 1 205 ? -59.130 -12.785 96.676 1.00 54.00 205 THR A O 1
ATOM 1675 N N . HIS A 1 206 ? -58.639 -10.757 95.861 1.00 50.22 206 HIS A N 1
ATOM 1676 C CA . HIS A 1 206 ? -58.757 -10.022 97.137 1.00 50.22 206 HIS A CA 1
ATOM 1677 C C . HIS A 1 206 ? -60.042 -9.169 97.215 1.00 50.22 206 HIS A C 1
ATOM 1679 O O . HIS A 1 206 ? -60.170 -8.343 98.113 1.00 50.22 206 HIS A O 1
ATOM 1685 N N . GLY A 1 207 ? -60.967 -9.338 96.260 1.00 47.59 207 GLY A N 1
ATOM 1686 C CA . GLY A 1 207 ? -62.240 -8.609 9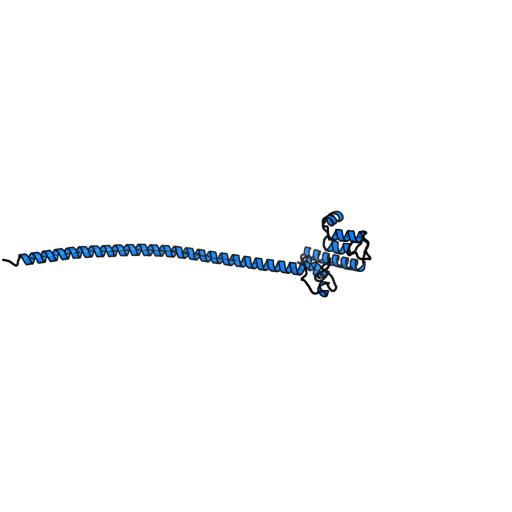6.188 1.00 47.59 207 GLY A CA 1
ATOM 1687 C C . GLY A 1 207 ? -63.468 -9.372 96.694 1.00 47.59 207 GLY A C 1
ATOM 1688 O O . GLY A 1 207 ? -64.520 -8.758 96.814 1.00 47.59 207 GLY A O 1
ATOM 1689 N N . ASP A 1 208 ? -63.339 -10.660 97.019 1.00 45.19 208 ASP A N 1
ATOM 1690 C CA . ASP A 1 208 ? -64.407 -11.471 97.613 1.00 45.19 208 ASP A CA 1
ATOM 1691 C C . ASP A 1 208 ? -63.919 -12.046 98.949 1.00 45.19 208 ASP A C 1
ATOM 1693 O O . ASP A 1 208 ? -63.281 -13.102 98.967 1.00 45.19 208 ASP A O 1
ATOM 1697 N N . LEU A 1 209 ? -64.159 -11.302 100.038 1.00 39.12 209 LEU A N 1
ATOM 1698 C CA . LEU A 1 209 ? -64.454 -11.749 101.416 1.00 39.12 209 LEU A CA 1
ATOM 1699 C C . LEU A 1 209 ? -64.538 -10.544 102.363 1.00 39.12 209 LEU A C 1
ATOM 1701 O O . LEU A 1 209 ? -63.534 -9.806 102.483 1.00 39.12 209 LEU A O 1
#